Protein AF-A0A1Q3EK20-F1 (afdb_monomer_lite)

Secondary structure (DSSP, 8-state):
-EEE--TT--SEEEEE---TT-----HHHHHHHHHTTEEEEE--TTSSSS-GGGGTT-HHHHHIIIIIHHHHHHHHHHHHHHHHHSS--SEEEEEEETHHHHHHHHHHHH-TTS-SEEEEES---SHHHHHHHHHHHHHHH-STTSTT---HHHIIIIIHHHHHHHHGGGGS--SS--S-TTS----GGGGBPPTT--GGGSB-HHHHHHHHHHTS-EE-TTS-EEEPPPPTT---HHHHHHHHSSS---GGG-PPP-

Organism: Lentinula edodes (NCBI:txid5353)

InterPro domains:
  IPR011118 Tannase/feruloyl esterase [PF07519] (3-244)
  IPR011118 Tannase/feruloyl esterase [PTHR33938] (1-239)
  IPR029058 Alpha/Beta hydrolase fold [SSF53474] (4-136)

pLDDT: mean 94.02, std 11.13, range [27.11, 98.94]

Foldseek 3Di:
DDWQAAPQAPLEAEEEDDAQQWLDWPVVVVVVVVVVRHRYWTTRLQDHAQAPPCVVVPVPSVVSNQAVVRQVRLVVSQVVNCVVVVHGRPFYEYDYEHSSLLRQVSCVPPVVPSGPYYDRHPYCNLVVLVLVLLVVLCVLQAAPPDLQAQALCCLVPPVLVQQLVQAVCVVPDNDSDRPDLVPRPDQLPVQDDDPPGDCSHGGHPSNSVSVVVQQQFDADPVRHTSGGHDRRSPSDNVCCCQRRVNDRRGSSPPDPPD

Sequence (258 aa):
MEAWLPQNWTGRFLSTGNGGLGGCIQYVDLAYTTALGFATVGASNGHNGTSGASFYHNPEVLADFAYRSIHTNAVVGKEITKAFYGAPHNYSYYLGCSTGGRQGYKAMQDFPNDFDGIVAGAPGISWNSLMSWEDYIYSVLGNASSPTFISSEQWLGLVHNDILKQCDTIDGVVDGIIEDPSLCDYKPEGLICSPSGNVSDCLTAEQAQALRLVFSPLYNANGKLMYPRQQPGSENADYVGEMYGGELIQFSAWTPQR

Radius of gyration: 21.94 Å; chains: 1; bounding box: 49×38×65 Å

Structure (mmCIF, N/CA/C/O backbone):
data_AF-A0A1Q3EK20-F1
#
_entry.id   AF-A0A1Q3EK20-F1
#
loop_
_atom_site.group_PDB
_atom_site.id
_atom_site.type_symbol
_atom_site.label_atom_id
_atom_site.label_alt_id
_atom_site.label_comp_id
_atom_site.label_asym_id
_atom_site.label_entity_id
_atom_site.label_seq_id
_atom_site.pdbx_PDB_ins_code
_atom_site.Cartn_x
_atom_site.Cartn_y
_atom_site.Cartn_z
_atom_site.occupancy
_atom_site.B_iso_or_equiv
_atom_site.auth_seq_id
_atom_site.auth_comp_id
_atom_site.auth_asym_id
_atom_site.auth_atom_id
_atom_site.pdbx_PDB_model_num
ATOM 1 N N . MET A 1 1 ? -4.006 8.026 20.206 1.00 96.44 1 MET A N 1
ATOM 2 C CA . MET A 1 1 ? -5.243 7.445 19.648 1.00 96.44 1 MET A CA 1
ATOM 3 C C . MET A 1 1 ? -6.333 8.490 19.705 1.00 96.44 1 MET A C 1
ATOM 5 O O . MET A 1 1 ? -6.278 9.345 20.582 1.00 96.44 1 MET A O 1
ATOM 9 N N . GLU A 1 2 ? -7.308 8.393 18.817 1.00 98.62 2 GLU A N 1
ATOM 10 C CA . GLU A 1 2 ? -8.528 9.191 18.829 1.00 98.62 2 GLU A CA 1
ATOM 11 C C . GLU A 1 2 ? -9.752 8.280 18.760 1.00 98.62 2 GLU A C 1
ATOM 13 O O . GLU A 1 2 ? -9.681 7.183 18.203 1.00 98.62 2 GLU A O 1
ATOM 18 N N . ALA A 1 3 ? -10.862 8.749 19.331 1.00 98.75 3 ALA A N 1
ATOM 19 C CA . ALA A 1 3 ? -12.165 8.102 19.269 1.00 98.75 3 ALA A CA 1
ATOM 20 C C . ALA A 1 3 ? -13.214 9.130 18.840 1.00 98.75 3 ALA A C 1
ATOM 22 O O . ALA A 1 3 ? -13.415 10.139 19.514 1.00 98.75 3 ALA A O 1
ATOM 23 N N . TRP A 1 4 ? -13.856 8.883 17.704 1.00 98.81 4 TRP A N 1
ATOM 24 C CA . TRP A 1 4 ? -14.902 9.720 17.135 1.00 98.81 4 TRP A CA 1
ATOM 25 C C . TRP A 1 4 ? -16.242 9.013 17.346 1.00 98.81 4 TRP A C 1
ATOM 27 O O . TRP A 1 4 ? -16.483 7.917 16.837 1.00 98.81 4 TRP A O 1
ATOM 37 N N . LEU A 1 5 ? -17.091 9.624 18.172 1.00 98.81 5 LEU A N 1
ATOM 38 C CA . LEU A 1 5 ? -18.324 9.028 18.683 1.00 98.81 5 LEU A CA 1
ATOM 39 C C . LEU A 1 5 ? -19.524 9.806 18.121 1.00 98.81 5 LEU A C 1
ATOM 41 O O . LEU A 1 5 ? -19.837 10.890 18.621 1.00 98.81 5 LEU A O 1
ATOM 45 N N . PRO A 1 6 ? -20.185 9.311 17.059 1.00 98.62 6 PRO A N 1
ATOM 46 C CA . PRO A 1 6 ? -21.274 10.037 16.420 1.00 98.62 6 PRO A CA 1
ATOM 47 C C . PRO A 1 6 ? -22.536 10.063 17.291 1.00 98.62 6 PRO A C 1
ATOM 49 O O . PRO A 1 6 ? -22.838 9.111 18.012 1.00 98.62 6 PRO A O 1
ATOM 52 N N . GLN A 1 7 ? -23.334 11.127 17.179 1.00 98.19 7 GLN A N 1
ATOM 53 C CA . GLN A 1 7 ? -24.633 11.199 17.860 1.00 98.19 7 GLN A CA 1
ATOM 54 C C . GLN A 1 7 ? -25.626 10.160 17.305 1.00 98.19 7 GLN A C 1
ATOM 56 O O . GLN A 1 7 ? -26.381 9.557 18.063 1.00 98.19 7 GLN A O 1
ATOM 61 N N . ASN A 1 8 ? -25.606 9.914 15.991 1.00 98.00 8 ASN A N 1
ATOM 62 C CA . ASN A 1 8 ? -26.428 8.916 15.298 1.00 98.00 8 ASN A CA 1
ATOM 63 C C . ASN A 1 8 ? -25.774 7.520 15.308 1.00 98.00 8 ASN A C 1
ATOM 65 O O . ASN A 1 8 ? -25.629 6.873 14.269 1.00 98.00 8 ASN A O 1
ATOM 69 N N . TRP A 1 9 ? -25.346 7.056 16.482 1.00 98.81 9 TRP A N 1
ATOM 70 C CA . TRP A 1 9 ? -24.661 5.774 16.609 1.00 98.81 9 TRP A CA 1
ATOM 71 C C . TRP A 1 9 ? -25.561 4.592 16.247 1.00 98.81 9 TRP A C 1
ATOM 73 O O . TRP A 1 9 ? -26.683 4.454 16.727 1.00 98.81 9 TRP A O 1
ATOM 83 N N . THR A 1 10 ? -25.031 3.699 15.416 1.00 98.75 10 THR A N 1
ATOM 84 C CA . THR A 1 10 ? -25.750 2.525 14.894 1.00 98.75 10 THR A CA 1
ATOM 85 C C . THR A 1 10 ? -25.536 1.259 15.729 1.00 98.75 10 THR A C 1
ATOM 87 O O . THR A 1 10 ? -25.899 0.165 15.303 1.00 98.75 10 THR A O 1
ATOM 90 N N . GLY A 1 11 ? -24.900 1.374 16.899 1.00 98.69 11 GLY A N 1
ATOM 91 C CA . GLY A 1 11 ? -24.510 0.226 17.722 1.00 98.69 11 GLY A CA 1
ATOM 92 C C . GLY A 1 11 ? -23.236 -0.481 17.244 1.00 98.69 11 GLY A C 1
ATOM 93 O O . GLY A 1 11 ? -22.889 -1.530 17.779 1.00 98.69 11 GLY A O 1
ATOM 94 N N . ARG A 1 12 ? -22.539 0.046 16.228 1.00 98.94 12 ARG A N 1
ATOM 95 C CA . ARG A 1 12 ? -21.349 -0.576 15.621 1.00 98.94 12 ARG A CA 1
ATOM 96 C C . ARG A 1 12 ? -20.068 0.141 16.042 1.00 98.94 12 ARG A C 1
ATOM 98 O O . ARG A 1 12 ? -20.036 1.372 16.094 1.00 98.94 12 ARG A O 1
ATOM 105 N N . PHE A 1 13 ? -19.026 -0.630 16.327 1.00 98.94 13 PHE A N 1
ATOM 106 C CA . PHE A 1 13 ? -17.671 -0.147 16.599 1.00 98.94 13 PHE A CA 1
ATOM 107 C C . PHE A 1 13 ? -16.777 -0.370 15.374 1.00 98.94 13 PHE A C 1
ATOM 109 O O . PHE A 1 13 ? -16.963 -1.363 14.673 1.00 98.94 13 PHE A O 1
ATOM 116 N N . LEU A 1 14 ? -15.813 0.517 15.115 1.00 98.94 14 LEU A N 1
ATOM 117 C CA . LEU A 1 14 ? -14.835 0.334 14.042 1.00 98.94 14 LEU A CA 1
ATOM 118 C C . LEU A 1 14 ? -13.434 0.825 14.440 1.00 98.94 14 LEU A C 1
ATOM 120 O O . LEU A 1 14 ? -13.299 1.910 14.998 1.00 98.94 14 LEU A O 1
ATOM 124 N N . SER A 1 15 ? -12.383 0.074 14.096 1.00 98.88 15 SER A N 1
ATOM 125 C CA . SER A 1 15 ? -11.004 0.592 14.076 1.00 98.88 15 SER A CA 1
ATOM 126 C C . SER A 1 15 ? -10.514 0.807 12.649 1.00 98.88 15 SER A C 1
ATOM 128 O O . SER A 1 15 ? -10.703 -0.042 11.779 1.00 98.88 15 SER A O 1
ATOM 130 N N . THR A 1 16 ? -9.840 1.933 12.440 1.00 98.81 16 THR A N 1
ATOM 131 C CA . THR A 1 16 ? -9.071 2.233 11.224 1.00 98.81 16 THR A CA 1
ATOM 132 C C . THR A 1 16 ? -7.635 1.706 11.339 1.00 98.81 16 THR A C 1
ATOM 134 O O . THR A 1 16 ? -7.220 1.239 12.409 1.00 98.81 16 THR A O 1
ATOM 137 N N . GLY A 1 17 ? -6.890 1.752 10.231 1.00 98.06 17 GLY A N 1
ATOM 138 C CA . GLY A 1 17 ? -5.476 1.376 10.144 1.00 98.06 17 GLY A CA 1
ATOM 139 C C . GLY A 1 17 ? -4.529 2.544 9.850 1.00 98.06 17 GLY A C 1
ATOM 140 O O . GLY A 1 17 ? -4.866 3.713 10.028 1.00 98.06 17 GLY A O 1
ATOM 141 N N . ASN A 1 18 ? -3.326 2.210 9.381 1.00 98.12 18 ASN A N 1
ATOM 142 C CA . ASN A 1 18 ? -2.290 3.158 8.949 1.00 98.12 18 ASN A CA 1
ATOM 143 C C . ASN A 1 18 ? -1.808 2.854 7.515 1.00 98.12 18 ASN A C 1
ATOM 145 O O . ASN A 1 18 ? -2.259 1.898 6.892 1.00 98.12 18 ASN A O 1
ATOM 149 N N . GLY A 1 19 ? -0.873 3.652 6.987 1.00 95.00 19 GLY A N 1
ATOM 150 C CA . GLY A 1 19 ? -0.254 3.458 5.666 1.00 95.00 19 GLY A CA 1
ATOM 151 C C . GLY A 1 19 ? 1.275 3.538 5.727 1.00 95.00 19 GLY A C 1
ATOM 152 O O . GLY A 1 19 ? 1.819 4.195 6.618 1.00 95.00 19 GLY A O 1
ATOM 153 N N . GLY A 1 20 ? 1.964 2.859 4.802 1.00 92.12 20 GLY A N 1
ATOM 154 C CA . GLY A 1 20 ? 3.431 2.828 4.728 1.00 92.12 20 GLY A CA 1
ATOM 155 C C . GLY A 1 20 ? 4.093 2.408 6.046 1.00 92.12 20 GLY A C 1
ATOM 156 O O . GLY A 1 20 ? 3.584 1.548 6.770 1.00 92.12 20 GLY A O 1
ATOM 157 N N . LEU A 1 21 ? 5.203 3.058 6.397 1.00 94.38 21 LEU A N 1
ATOM 158 C CA . LEU A 1 21 ? 5.813 2.934 7.727 1.00 94.38 21 LEU A CA 1
ATOM 159 C C . LEU A 1 21 ? 5.195 3.869 8.769 1.00 94.38 21 LEU A C 1
ATOM 161 O O . LEU A 1 21 ? 5.686 3.925 9.888 1.00 94.38 21 LEU A O 1
ATOM 165 N N . GLY A 1 22 ? 4.141 4.603 8.418 1.00 91.25 22 GLY A N 1
ATOM 166 C CA . GLY A 1 22 ? 3.726 5.773 9.167 1.00 91.25 22 GLY A CA 1
ATOM 167 C C . GLY A 1 22 ? 3.016 5.501 10.488 1.00 91.25 22 GLY A C 1
ATOM 168 O O . GLY A 1 22 ? 2.326 4.496 10.695 1.00 91.25 22 GLY A O 1
ATOM 169 N N . GLY A 1 23 ? 3.132 6.506 11.348 1.00 94.44 23 GLY A N 1
ATOM 170 C CA . GLY A 1 23 ? 2.346 6.720 12.552 1.00 94.44 23 GLY A CA 1
ATOM 171 C C . GLY A 1 23 ? 1.240 7.761 12.371 1.00 94.44 23 GLY A C 1
ATOM 172 O O . GLY A 1 23 ? 0.891 8.496 13.289 1.00 94.44 23 GLY A O 1
ATOM 173 N N . CYS A 1 24 ? 0.695 7.881 11.163 1.00 95.38 24 CYS A N 1
ATOM 174 C CA . CYS A 1 24 ? -0.365 8.838 10.859 1.00 95.38 24 CYS A CA 1
ATOM 175 C C . CYS A 1 24 ? -1.742 8.220 11.111 1.00 95.38 24 CYS A C 1
ATOM 177 O O . CYS A 1 24 ? -2.053 7.156 10.572 1.00 95.38 24 CY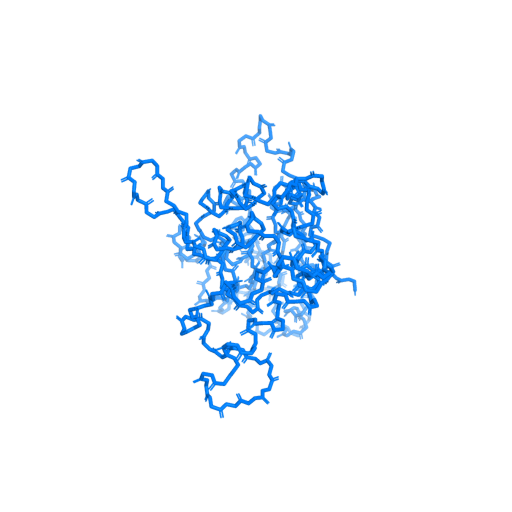S A O 1
ATOM 179 N N . ILE A 1 25 ? -2.579 8.903 11.894 1.00 97.81 25 ILE A N 1
ATOM 180 C CA . ILE A 1 25 ? -4.005 8.576 11.994 1.00 97.81 25 ILE A CA 1
ATOM 181 C C . ILE A 1 25 ? -4.662 8.892 10.644 1.00 97.81 25 ILE A C 1
ATOM 183 O O . ILE A 1 25 ? -4.519 10.001 10.129 1.00 97.81 25 ILE A O 1
ATOM 187 N N . GLN A 1 26 ? -5.388 7.925 10.079 1.00 97.56 26 GLN A N 1
ATOM 188 C CA . GLN A 1 26 ? -6.121 8.095 8.822 1.00 97.56 26 GLN A CA 1
ATOM 189 C C . GLN A 1 26 ? -7.432 8.852 9.069 1.00 97.56 26 GLN A C 1
ATOM 191 O O . GLN A 1 26 ? -8.507 8.268 9.193 1.00 97.56 26 GLN A O 1
ATOM 196 N N . TYR A 1 27 ? -7.345 10.179 9.180 1.00 98.44 27 TYR A N 1
ATOM 197 C CA . TYR A 1 27 ? -8.502 11.028 9.491 1.00 98.44 27 TYR A CA 1
ATOM 198 C C . TYR A 1 27 ? -9.623 10.956 8.448 1.00 98.44 27 TYR A C 1
ATOM 200 O O . TYR A 1 27 ? -10.790 11.101 8.807 1.00 98.44 27 TYR A O 1
ATOM 208 N N . VAL A 1 28 ? -9.292 10.705 7.177 1.00 98.00 28 VAL A N 1
ATOM 209 C CA . VAL A 1 28 ? -10.293 10.516 6.114 1.00 98.00 28 VAL A CA 1
ATOM 210 C C . VAL A 1 28 ? -11.136 9.268 6.389 1.00 98.00 28 VAL A C 1
ATOM 212 O O . VAL A 1 28 ? -12.363 9.344 6.332 1.00 98.00 28 VAL A O 1
ATOM 215 N N . ASP A 1 29 ? -10.506 8.162 6.793 1.00 98.44 29 ASP A N 1
ATOM 216 C CA . ASP A 1 29 ? -11.213 6.934 7.166 1.00 98.44 29 ASP A CA 1
ATOM 217 C C . ASP A 1 29 ? -12.037 7.131 8.444 1.00 98.44 29 ASP A C 1
ATOM 219 O O . ASP A 1 29 ? -13.192 6.708 8.495 1.00 98.44 29 ASP A O 1
ATOM 223 N N . LEU A 1 30 ? -11.492 7.838 9.448 1.00 98.69 30 LEU A N 1
ATOM 224 C CA . LEU A 1 30 ? -12.241 8.203 10.658 1.00 98.69 30 LEU A CA 1
ATOM 225 C C . LEU A 1 30 ? -13.518 8.972 10.316 1.00 98.69 30 LEU A C 1
ATOM 227 O O . LEU A 1 30 ? -14.595 8.642 10.819 1.00 98.69 30 LEU A O 1
ATOM 231 N N . ALA A 1 31 ? -13.404 9.993 9.465 1.00 98.75 31 ALA A N 1
ATOM 232 C CA . ALA A 1 31 ? -14.531 10.808 9.039 1.00 98.75 31 ALA A CA 1
ATOM 233 C C . ALA A 1 31 ? -15.554 9.979 8.251 1.00 98.75 31 ALA A C 1
ATOM 235 O O . ALA A 1 31 ? -16.749 10.043 8.551 1.00 98.75 31 ALA A O 1
ATOM 236 N N . TYR A 1 32 ? -15.090 9.163 7.299 1.00 98.75 32 TYR A N 1
ATOM 237 C CA . TYR A 1 32 ? -15.930 8.288 6.485 1.00 98.75 32 TYR A CA 1
ATOM 238 C C . TYR A 1 32 ? -16.776 7.343 7.346 1.00 98.75 32 TYR A C 1
ATOM 240 O O . TYR A 1 32 ? -18.004 7.320 7.232 1.00 98.75 32 TYR A O 1
ATOM 248 N N . THR A 1 33 ? -16.157 6.593 8.258 1.00 98.81 33 THR A N 1
ATOM 249 C CA . THR A 1 33 ? -16.885 5.586 9.042 1.00 98.81 33 THR A CA 1
ATOM 250 C C . THR A 1 33 ? -17.710 6.210 10.162 1.00 98.81 33 THR A C 1
ATOM 252 O O . THR A 1 33 ? -18.805 5.731 10.458 1.00 98.81 33 THR A O 1
ATOM 255 N N . THR A 1 34 ? -17.263 7.326 10.741 1.00 98.75 34 THR A N 1
ATOM 256 C CA . THR A 1 34 ? -18.068 8.074 11.719 1.00 98.75 34 THR A CA 1
ATOM 257 C C . THR A 1 34 ? -19.345 8.618 11.079 1.00 98.75 34 THR A C 1
ATOM 259 O O . THR A 1 34 ? -20.418 8.497 11.670 1.00 98.75 34 THR A O 1
ATOM 262 N N . ALA A 1 35 ? -19.273 9.140 9.847 1.00 98.62 35 ALA A N 1
ATOM 263 C CA . ALA A 1 35 ? -20.447 9.608 9.104 1.00 98.62 35 ALA A CA 1
ATOM 264 C C . ALA A 1 35 ? -21.465 8.483 8.824 1.00 98.62 35 ALA A C 1
ATOM 266 O O . ALA A 1 35 ? -22.669 8.734 8.772 1.00 98.62 35 ALA A O 1
ATOM 267 N N . LEU A 1 36 ? -21.000 7.233 8.721 1.00 98.75 36 LEU A N 1
ATOM 268 C CA . LEU A 1 36 ? -21.836 6.031 8.602 1.00 98.75 36 LEU A CA 1
ATOM 269 C C . LEU A 1 36 ? -22.376 5.512 9.953 1.00 98.75 36 LEU A C 1
ATOM 271 O O . LEU A 1 36 ? -23.006 4.449 10.011 1.00 98.75 36 LEU A O 1
ATOM 275 N N . GLY A 1 37 ? -22.146 6.249 11.043 1.00 98.75 37 GLY A N 1
ATOM 276 C CA . GLY A 1 37 ? -22.685 5.971 12.372 1.00 98.75 37 GLY A CA 1
ATOM 277 C C . GLY A 1 37 ? -21.911 4.915 13.166 1.00 98.75 37 GLY A C 1
ATOM 278 O O . GLY A 1 37 ? -22.492 4.289 14.061 1.00 98.75 37 GLY A O 1
ATOM 279 N N . PHE A 1 38 ? -20.636 4.676 12.844 1.00 98.94 38 PHE A N 1
ATOM 280 C CA . PHE A 1 38 ? -19.740 3.839 13.647 1.00 98.94 38 PHE A CA 1
ATOM 281 C C . PHE A 1 38 ? -19.072 4.663 14.750 1.00 98.94 38 PHE A C 1
ATOM 283 O O . PHE A 1 38 ? -18.590 5.767 14.501 1.00 98.94 38 PHE A O 1
ATOM 290 N N . ALA A 1 39 ? -18.976 4.097 15.953 1.00 98.94 39 ALA A N 1
ATOM 291 C CA . ALA A 1 39 ? -18.032 4.581 16.955 1.00 98.94 39 ALA A CA 1
ATOM 292 C C . ALA A 1 39 ? -16.625 4.195 16.489 1.00 98.94 39 ALA A C 1
ATOM 294 O O . ALA A 1 39 ? -16.272 3.013 16.520 1.00 98.94 39 ALA A O 1
ATOM 295 N N . THR A 1 40 ? -15.871 5.168 15.978 1.00 98.94 40 THR A N 1
ATOM 296 C CA . THR A 1 40 ? -14.646 4.895 15.221 1.00 98.94 40 THR A CA 1
ATOM 297 C C . THR A 1 40 ? -13.407 5.292 16.006 1.00 98.94 40 THR A C 1
ATOM 299 O O . THR A 1 40 ? -13.353 6.383 16.569 1.00 98.94 40 THR A O 1
ATOM 302 N N . VAL A 1 41 ? -12.383 4.440 16.003 1.00 98.88 41 VAL A N 1
ATOM 303 C CA . VAL A 1 41 ? -11.072 4.743 16.581 1.00 98.88 41 VAL A CA 1
ATOM 304 C C . VAL A 1 41 ? -9.932 4.675 15.570 1.00 98.88 41 VAL A C 1
ATOM 306 O O . VAL A 1 41 ? -9.981 3.945 14.578 1.00 98.88 41 VAL A O 1
ATOM 309 N N . GLY A 1 42 ? -8.862 5.414 15.858 1.00 98.62 42 GLY A N 1
ATOM 310 C CA . GLY A 1 42 ? -7.630 5.445 15.069 1.00 98.62 42 GLY A CA 1
ATOM 311 C C . GLY A 1 42 ? -6.415 5.734 15.946 1.00 98.62 42 GLY A C 1
ATOM 312 O O . GLY A 1 42 ? -6.497 6.473 16.930 1.00 98.62 42 GLY A O 1
ATOM 313 N N . ALA A 1 43 ? -5.269 5.145 15.614 1.00 98.25 43 ALA A N 1
ATOM 314 C CA . ALA A 1 43 ? -4.039 5.287 16.387 1.00 98.25 43 ALA A CA 1
ATOM 315 C C . ALA A 1 43 ? -2.837 5.599 15.495 1.00 98.25 43 ALA A C 1
ATOM 317 O O . ALA A 1 43 ? -2.829 5.298 14.307 1.00 98.25 43 ALA A O 1
ATOM 318 N N . SER A 1 44 ? -1.809 6.199 16.091 1.00 97.19 44 SER A N 1
ATOM 319 C CA . SER A 1 44 ? -0.579 6.621 15.418 1.00 97.19 44 SER A CA 1
ATOM 320 C C . SER A 1 44 ? 0.468 5.503 15.328 1.00 97.19 44 SER A C 1
ATOM 322 O O . SER A 1 44 ? 1.654 5.767 15.213 1.00 97.19 44 SER A O 1
ATOM 324 N N . ASN A 1 45 ? 0.078 4.229 15.434 1.00 97.25 45 ASN A N 1
ATOM 325 C CA . ASN A 1 45 ? 0.991 3.100 15.210 1.00 97.25 45 ASN A CA 1
ATOM 326 C C . ASN A 1 45 ? 2.277 3.099 16.082 1.00 97.25 45 ASN A C 1
ATOM 328 O O . ASN A 1 45 ? 3.314 2.572 15.680 1.00 97.25 45 ASN A O 1
ATOM 332 N N . GLY A 1 46 ? 2.232 3.742 17.255 1.00 97.25 46 GLY A N 1
ATOM 333 C CA . GLY A 1 46 ? 3.354 3.838 18.201 1.00 97.25 46 GLY A CA 1
ATOM 334 C C . GLY A 1 46 ? 4.355 4.976 17.965 1.00 97.25 46 GLY A C 1
ATOM 335 O O . GLY A 1 46 ? 5.265 5.142 18.771 1.00 97.25 46 GLY A O 1
ATOM 336 N N . HIS A 1 47 ? 4.217 5.779 16.906 1.00 97.31 47 HIS A N 1
ATOM 337 C CA . HIS A 1 47 ? 5.136 6.891 16.620 1.00 97.31 47 HIS A CA 1
ATOM 338 C C . HIS A 1 47 ? 4.457 8.006 15.810 1.00 97.31 47 HIS A C 1
ATOM 340 O O . HIS A 1 47 ? 3.258 7.956 15.582 1.00 97.31 47 HIS A O 1
ATOM 346 N N . ASN A 1 48 ? 5.196 9.045 15.413 1.00 95.94 48 ASN A N 1
ATOM 347 C CA . ASN A 1 48 ? 4.667 10.153 14.613 1.00 95.94 48 ASN A CA 1
ATOM 348 C C . ASN A 1 48 ? 5.463 10.315 13.317 1.00 95.94 48 ASN A C 1
ATOM 350 O O . ASN A 1 48 ? 6.681 10.147 13.303 1.00 95.94 48 ASN A O 1
ATOM 354 N N . GLY A 1 49 ? 4.772 10.741 12.260 1.00 91.88 49 GLY A N 1
ATOM 355 C CA . GLY A 1 49 ? 5.359 10.927 10.936 1.00 91.88 49 GLY A CA 1
ATOM 356 C C . GLY A 1 49 ? 5.372 9.638 10.120 1.00 91.88 49 GLY A C 1
ATOM 357 O O . GLY A 1 49 ? 4.771 8.637 10.496 1.00 91.88 49 GLY A O 1
ATOM 358 N N . THR A 1 50 ? 6.028 9.690 8.969 1.00 89.69 50 THR A N 1
ATOM 359 C CA . THR A 1 50 ? 6.004 8.627 7.954 1.00 89.69 50 THR A CA 1
ATOM 360 C C . THR A 1 50 ? 7.313 7.826 7.898 1.00 89.69 50 THR A C 1
ATOM 362 O O . THR A 1 50 ? 7.408 6.833 7.185 1.00 89.69 50 THR A O 1
ATOM 365 N N . SER A 1 51 ? 8.338 8.242 8.649 1.00 90.12 51 SER A N 1
ATOM 366 C CA . SER A 1 51 ? 9.655 7.599 8.675 1.00 90.12 51 SER A CA 1
ATOM 367 C C . SER A 1 51 ? 9.736 6.483 9.718 1.00 90.12 51 SER A C 1
ATOM 369 O O . SER A 1 51 ? 9.334 6.667 10.864 1.00 90.12 51 SER A O 1
ATOM 371 N N . GLY A 1 52 ? 10.399 5.380 9.360 1.00 90.19 52 GLY A N 1
ATOM 372 C CA . GLY A 1 52 ? 10.748 4.303 10.290 1.00 90.19 52 GLY A CA 1
ATOM 373 C C . GLY A 1 52 ? 11.889 4.626 11.264 1.00 90.19 52 GLY A C 1
ATOM 374 O O . GLY A 1 52 ? 12.310 3.749 12.016 1.00 90.19 52 GLY A O 1
ATOM 375 N N . ALA A 1 53 ? 12.412 5.859 11.286 1.00 93.00 53 ALA A N 1
ATOM 376 C CA . ALA A 1 53 ? 13.504 6.251 12.184 1.00 93.00 53 ALA A CA 1
ATOM 377 C C . ALA A 1 53 ? 13.188 5.976 13.667 1.00 93.00 53 ALA A C 1
ATOM 379 O O . ALA A 1 53 ? 14.081 5.618 14.434 1.00 93.00 53 ALA A O 1
ATOM 380 N N . SER A 1 54 ? 11.916 6.076 14.067 1.00 94.44 54 SER A N 1
ATOM 381 C CA . SER A 1 54 ? 11.472 5.792 15.437 1.00 94.44 54 SER A CA 1
ATOM 382 C C . SER A 1 54 ? 11.626 4.327 15.863 1.00 94.44 54 SER A C 1
ATOM 384 O O . SER A 1 54 ? 11.557 4.056 17.058 1.00 94.44 54 SER A O 1
ATOM 386 N N . PHE A 1 55 ? 11.858 3.390 14.936 1.00 95.56 55 PHE A N 1
ATOM 387 C CA . PHE A 1 55 ? 12.112 1.980 15.262 1.00 95.56 55 PHE A CA 1
ATOM 388 C C . PHE A 1 55 ? 13.542 1.732 15.762 1.00 95.56 55 PHE A C 1
ATOM 390 O O . PHE A 1 55 ? 13.808 0.725 16.421 1.00 95.56 55 PHE A O 1
ATOM 397 N N . TYR A 1 56 ? 14.482 2.629 15.448 1.00 95.81 56 TYR A N 1
ATOM 398 C CA . TYR A 1 56 ? 15.896 2.444 15.756 1.00 95.81 56 TYR A CA 1
ATOM 399 C C . TYR A 1 56 ? 16.143 2.409 17.270 1.00 95.81 56 TYR A C 1
ATOM 401 O O . TYR A 1 56 ? 15.796 3.345 17.987 1.00 95.81 56 TYR A O 1
ATOM 409 N N . HIS A 1 57 ? 16.738 1.310 17.753 1.00 97.00 57 HIS A N 1
ATOM 410 C CA . HIS A 1 57 ? 16.943 1.019 19.184 1.00 97.00 57 HIS A CA 1
ATOM 411 C C . HIS A 1 57 ? 15.678 1.129 20.044 1.00 97.00 57 HIS A C 1
ATOM 413 O O . HIS A 1 57 ? 15.761 1.378 21.246 1.00 97.00 57 HIS A O 1
ATOM 419 N N . ASN A 1 58 ? 14.504 0.923 19.442 1.00 97.94 58 ASN A N 1
ATOM 420 C CA . ASN A 1 58 ? 13.228 1.044 20.131 1.00 97.94 58 ASN A CA 1
ATOM 421 C C . ASN A 1 58 ? 12.290 -0.127 19.786 1.00 97.94 58 ASN A C 1
ATOM 423 O O . ASN A 1 58 ? 11.366 0.016 18.978 1.00 97.94 58 ASN A O 1
ATOM 427 N N . PRO A 1 59 ? 12.523 -1.313 20.383 1.00 97.94 59 PRO A N 1
ATOM 428 C CA . PRO A 1 59 ? 11.735 -2.508 20.084 1.00 97.94 59 PRO A CA 1
ATOM 429 C C . PRO A 1 59 ? 10.257 -2.362 20.470 1.00 97.94 59 PRO A C 1
ATOM 431 O O . PRO A 1 59 ? 9.408 -3.009 19.866 1.00 97.94 59 PRO A O 1
ATOM 434 N N . GLU A 1 60 ? 9.931 -1.492 21.428 1.00 98.56 60 GLU A N 1
ATOM 435 C CA . GLU A 1 60 ? 8.550 -1.257 21.857 1.00 98.56 60 GLU A CA 1
ATOM 436 C C . GLU A 1 60 ? 7.742 -0.483 20.810 1.00 98.56 60 GLU A C 1
ATOM 438 O O . GLU A 1 60 ? 6.603 -0.851 20.526 1.00 98.56 60 GLU A O 1
ATOM 443 N N . VAL A 1 61 ? 8.342 0.523 20.166 1.00 98.44 61 VAL A N 1
ATOM 444 C CA . VAL A 1 61 ? 7.700 1.225 19.040 1.00 98.44 61 VAL A CA 1
ATOM 445 C C . VAL A 1 61 ? 7.536 0.289 17.843 1.00 98.44 61 VAL A C 1
ATOM 447 O O . VAL A 1 61 ? 6.508 0.318 17.165 1.00 98.44 61 VAL A O 1
ATOM 450 N N . LEU A 1 62 ? 8.509 -0.594 17.600 1.00 97.56 62 LEU A N 1
ATOM 451 C CA . LEU A 1 62 ? 8.372 -1.615 16.563 1.00 97.56 62 LEU A CA 1
ATOM 452 C C . LEU A 1 62 ? 7.254 -2.621 16.894 1.00 97.56 62 LEU A C 1
ATOM 454 O O . LEU A 1 62 ? 6.522 -3.025 15.994 1.00 97.56 62 LEU A O 1
ATOM 458 N N . ALA A 1 63 ? 7.081 -3.005 18.162 1.00 98.62 63 ALA A N 1
ATOM 459 C CA . ALA A 1 63 ? 5.978 -3.867 18.593 1.00 98.62 63 ALA A CA 1
ATOM 460 C C . ALA A 1 63 ? 4.608 -3.188 18.415 1.00 98.62 63 ALA A C 1
ATOM 462 O O . ALA A 1 63 ? 3.650 -3.835 17.974 1.00 98.62 63 ALA A O 1
ATOM 463 N N . ASP A 1 64 ? 4.524 -1.884 18.691 1.00 98.75 64 ASP A N 1
ATOM 464 C CA . ASP A 1 64 ? 3.332 -1.076 18.423 1.00 98.75 64 ASP A CA 1
ATOM 465 C C . ASP A 1 64 ? 2.978 -1.076 16.936 1.00 98.75 64 ASP A C 1
ATOM 467 O O . ASP A 1 64 ? 1.834 -1.394 16.600 1.00 98.75 64 ASP A O 1
ATOM 471 N N . PHE A 1 65 ? 3.962 -0.822 16.065 1.00 98.38 65 PHE A N 1
ATOM 472 C CA . PHE A 1 65 ? 3.800 -0.895 14.612 1.00 98.38 65 PHE A CA 1
ATOM 473 C C . PHE A 1 65 ? 3.378 -2.295 14.150 1.00 98.38 65 PHE A C 1
ATOM 475 O O . PHE A 1 65 ? 2.476 -2.463 13.322 1.00 98.38 65 PHE A O 1
ATOM 482 N N . ALA A 1 66 ? 4.038 -3.328 14.673 1.00 97.88 66 ALA A N 1
ATOM 483 C CA . ALA A 1 66 ? 3.855 -4.698 14.223 1.00 97.88 66 ALA A CA 1
ATOM 484 C C . ALA A 1 66 ? 2.449 -5.221 14.530 1.00 97.88 66 ALA A C 1
ATOM 486 O O . ALA A 1 66 ? 1.846 -5.857 13.661 1.00 97.88 66 ALA A O 1
ATOM 487 N N . TYR A 1 67 ? 1.917 -4.952 15.725 1.00 98.38 67 TYR A N 1
ATOM 488 C CA . TYR A 1 67 ? 0.606 -5.473 16.123 1.00 98.38 67 TYR A CA 1
ATOM 489 C C . TYR A 1 67 ? -0.072 -4.707 17.267 1.00 98.38 67 TYR A C 1
ATOM 491 O O . TYR A 1 67 ? -1.299 -4.587 17.284 1.00 98.38 67 TYR A O 1
ATOM 499 N N . ARG A 1 68 ? 0.697 -4.210 18.245 1.00 98.75 68 ARG A N 1
ATOM 500 C CA . ARG A 1 68 ? 0.136 -3.829 19.548 1.00 98.75 68 ARG A CA 1
ATOM 501 C C . ARG A 1 68 ? -0.710 -2.565 19.482 1.00 98.75 68 ARG A C 1
ATOM 503 O O . ARG A 1 68 ? -1.683 -2.468 20.229 1.00 98.75 68 ARG A O 1
ATOM 510 N N . SER A 1 69 ? -0.399 -1.632 18.579 1.00 98.56 69 SER A N 1
ATOM 511 C CA . SER A 1 69 ? -1.144 -0.375 18.472 1.00 98.56 69 SER A CA 1
ATOM 512 C C . SER A 1 69 ? -2.603 -0.614 18.085 1.00 98.56 69 SER A C 1
ATOM 514 O O . SER A 1 69 ? -3.496 -0.103 18.756 1.00 98.56 69 SER A O 1
ATOM 516 N N . ILE A 1 70 ? -2.855 -1.448 17.071 1.00 98.31 70 ILE A N 1
ATOM 517 C CA . ILE A 1 70 ? -4.212 -1.730 16.578 1.00 98.31 70 ILE A CA 1
ATOM 518 C C . ILE A 1 70 ? -5.022 -2.534 17.596 1.00 98.31 70 ILE A C 1
ATOM 520 O O . ILE A 1 70 ? -6.158 -2.164 17.882 1.00 98.31 70 ILE A O 1
ATOM 524 N N . HIS A 1 71 ? -4.425 -3.562 18.205 1.00 98.81 71 HIS A N 1
ATOM 525 C CA . HIS A 1 71 ? -5.083 -4.325 19.268 1.00 98.81 71 HIS A CA 1
ATOM 526 C C . HIS A 1 71 ? -5.466 -3.428 20.458 1.00 98.81 71 H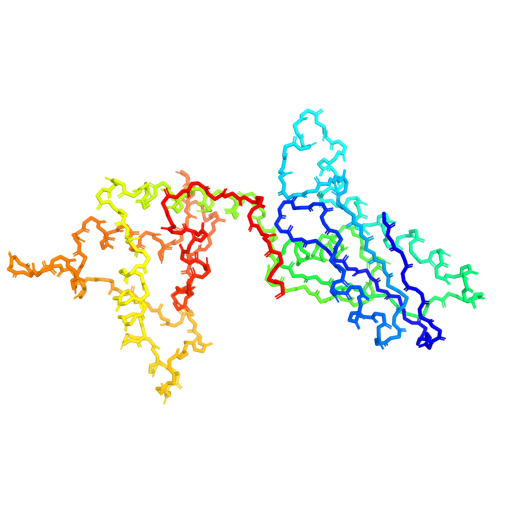IS A C 1
ATOM 528 O O . HIS A 1 71 ? -6.616 -3.396 20.894 1.00 98.81 71 HIS A O 1
ATOM 534 N N . THR A 1 72 ? -4.519 -2.617 20.942 1.00 98.75 72 THR A N 1
ATOM 535 C CA . THR A 1 72 ? -4.767 -1.682 22.051 1.00 98.75 72 THR A CA 1
ATOM 536 C C . THR A 1 72 ? -5.858 -0.673 21.689 1.00 98.75 72 THR A C 1
ATOM 538 O O . THR A 1 72 ? -6.739 -0.398 22.503 1.00 98.75 72 THR A O 1
ATOM 541 N N . ASN A 1 73 ? -5.839 -0.157 20.456 1.00 96.62 73 ASN A N 1
ATOM 542 C CA . ASN A 1 73 ? -6.852 0.761 19.941 1.00 96.62 73 ASN A CA 1
ATOM 543 C C . ASN A 1 73 ? -8.251 0.124 19.952 1.00 96.62 73 ASN A C 1
ATOM 545 O O . ASN A 1 73 ? -9.209 0.762 20.386 1.00 96.62 73 ASN A O 1
ATOM 549 N N . ALA A 1 74 ? -8.363 -1.145 19.548 1.00 98.62 74 ALA A N 1
ATOM 550 C CA . ALA A 1 74 ? -9.612 -1.897 19.582 1.00 98.62 74 ALA A CA 1
ATOM 551 C C . ALA A 1 74 ? -10.126 -2.092 21.017 1.00 98.62 74 ALA A C 1
ATOM 553 O O . ALA A 1 74 ? -11.271 -1.751 21.313 1.00 98.62 74 ALA A O 1
ATOM 554 N N . VAL A 1 75 ? -9.278 -2.584 21.925 1.00 98.81 75 VAL A N 1
ATOM 555 C CA . VAL A 1 75 ? -9.648 -2.840 23.328 1.00 98.81 75 VAL A CA 1
ATOM 556 C C . VAL A 1 75 ? -10.098 -1.555 24.025 1.00 98.81 75 VAL A C 1
ATOM 558 O O . VAL A 1 75 ? -11.197 -1.495 24.573 1.00 98.81 75 VAL A O 1
ATOM 561 N N . VAL A 1 76 ? -9.282 -0.500 23.964 1.00 98.81 76 VAL A N 1
ATOM 562 C CA . VAL A 1 76 ? -9.587 0.774 24.633 1.00 98.81 76 VAL A CA 1
ATOM 563 C C . VAL A 1 76 ? -10.784 1.464 23.975 1.00 98.81 76 VAL A C 1
ATOM 565 O O . VAL A 1 76 ? -11.655 1.992 24.666 1.00 98.81 76 VAL A O 1
ATOM 568 N N . GLY A 1 77 ? -10.875 1.426 22.645 1.00 98.81 77 GLY A N 1
ATOM 569 C CA . GLY A 1 77 ? -11.977 2.017 21.892 1.00 98.81 77 GLY A CA 1
ATOM 570 C C . GLY A 1 77 ? -13.341 1.417 22.226 1.00 98.81 77 GLY A C 1
ATOM 571 O O . GLY A 1 77 ? -14.327 2.149 22.354 1.00 98.81 77 GLY A O 1
ATOM 572 N N . LYS A 1 78 ? -13.403 0.095 22.415 1.00 98.88 78 LYS A N 1
ATOM 573 C CA . LYS A 1 78 ? -14.626 -0.605 22.828 1.00 98.88 78 LYS A CA 1
ATOM 574 C C . LYS A 1 78 ? -15.087 -0.175 24.221 1.00 98.88 78 LYS A C 1
ATOM 576 O O . LYS A 1 78 ? -16.284 0.050 24.411 1.00 98.88 78 LYS A O 1
ATOM 581 N N . GLU A 1 79 ? -14.162 0.006 25.163 1.00 98.88 79 GLU A N 1
ATOM 582 C CA . GLU A 1 79 ? -14.482 0.499 26.508 1.00 98.88 79 GLU A CA 1
ATOM 583 C C . GLU A 1 79 ? -14.951 1.960 26.491 1.00 98.88 79 GLU A C 1
ATOM 585 O O . GLU A 1 79 ? -15.965 2.283 27.110 1.00 98.88 79 GLU A O 1
ATOM 590 N N . ILE A 1 80 ? -14.292 2.832 25.716 1.00 98.81 80 ILE A N 1
ATOM 591 C CA . ILE A 1 80 ? -14.732 4.225 25.516 1.00 98.81 80 ILE A CA 1
ATOM 592 C C . ILE A 1 80 ? -16.149 4.263 24.930 1.00 98.81 80 ILE A C 1
ATOM 594 O O . ILE A 1 80 ? -17.011 4.980 25.438 1.00 98.81 80 ILE A O 1
ATOM 598 N N . THR A 1 81 ? -16.406 3.461 23.894 1.00 98.88 81 THR A N 1
ATOM 599 C CA . THR A 1 81 ? -17.721 3.359 23.244 1.00 98.88 81 THR A CA 1
ATOM 600 C C . THR A 1 81 ? -18.791 2.947 24.253 1.00 98.88 81 THR A C 1
ATOM 602 O O . THR A 1 81 ? -19.825 3.604 24.373 1.00 98.88 81 THR A O 1
ATOM 605 N N . LYS A 1 82 ? -18.520 1.897 25.036 1.00 98.81 82 LYS A N 1
ATOM 606 C CA . LYS A 1 82 ? -19.439 1.400 26.062 1.00 98.81 82 LYS A CA 1
ATOM 607 C C . LYS A 1 82 ? -19.727 2.444 27.139 1.00 98.81 82 LYS A C 1
ATOM 609 O O . LYS A 1 82 ? -20.881 2.610 27.529 1.00 98.81 82 LYS A O 1
ATOM 614 N N . ALA A 1 83 ? -18.697 3.141 27.614 1.00 98.75 83 ALA A N 1
ATOM 615 C CA . ALA A 1 83 ? -18.839 4.173 28.635 1.00 98.75 83 ALA A CA 1
ATOM 616 C C . ALA A 1 83 ? -19.653 5.375 28.133 1.00 98.75 83 ALA A C 1
ATOM 618 O O . ALA A 1 83 ? -20.484 5.897 28.871 1.00 98.75 83 ALA A O 1
ATOM 619 N N . PHE A 1 84 ? -19.444 5.793 26.883 1.00 98.81 84 PHE A N 1
ATOM 620 C CA . PHE A 1 84 ? -20.105 6.966 26.314 1.00 98.81 84 PHE A CA 1
ATOM 621 C C . PHE A 1 84 ? -21.586 6.729 25.995 1.00 98.81 84 PHE A C 1
ATOM 623 O O . PHE A 1 84 ? -22.427 7.550 26.352 1.00 98.81 84 PHE A O 1
ATOM 630 N N . TYR A 1 85 ? -21.925 5.603 25.357 1.00 98.75 85 TYR A N 1
ATOM 631 C CA . TYR A 1 85 ? -23.314 5.300 24.979 1.00 98.75 85 TYR A CA 1
ATOM 632 C C . TYR A 1 85 ? -24.111 4.583 26.076 1.00 98.75 85 TYR A C 1
ATOM 634 O O . TYR A 1 85 ? -25.314 4.378 25.926 1.00 98.75 85 TYR A O 1
ATOM 642 N N . GLY A 1 86 ? -23.457 4.167 27.165 1.00 98.62 86 GLY A N 1
ATOM 643 C CA . GLY A 1 86 ? -24.085 3.403 28.246 1.00 98.62 86 GLY A CA 1
ATOM 644 C C . GLY A 1 86 ? -24.478 1.971 27.858 1.00 98.62 86 GLY A C 1
ATOM 645 O O . GLY A 1 86 ? -25.176 1.303 28.619 1.00 98.62 86 GLY A O 1
ATOM 646 N N . ALA A 1 87 ? -24.039 1.489 26.693 1.00 98.12 87 ALA A N 1
ATOM 647 C CA . ALA A 1 87 ? -24.324 0.158 26.166 1.00 98.12 87 ALA A CA 1
ATOM 648 C C . ALA A 1 87 ? -23.124 -0.371 25.360 1.00 98.12 87 ALA A C 1
ATOM 650 O O . ALA A 1 87 ? -22.429 0.420 24.718 1.00 98.12 87 ALA A O 1
ATOM 651 N N . PRO A 1 88 ? -22.851 -1.691 25.375 1.00 98.12 88 PRO A N 1
ATOM 652 C CA . PRO A 1 88 ? -21.817 -2.267 24.522 1.00 98.12 88 PRO A CA 1
ATOM 653 C C . PRO A 1 88 ? -22.186 -2.128 23.037 1.00 98.12 88 PRO A C 1
ATOM 655 O O . PRO A 1 88 ? -23.357 -2.017 22.679 1.00 98.12 88 PRO A O 1
ATOM 658 N N . HIS A 1 89 ? -21.175 -2.165 22.170 1.00 98.62 89 HIS A N 1
ATOM 659 C CA . HIS A 1 89 ? -21.387 -2.327 20.733 1.00 98.62 89 HIS A CA 1
ATOM 660 C C . HIS A 1 89 ? -21.981 -3.714 20.436 1.00 98.62 89 HIS A C 1
ATOM 662 O O . HIS A 1 89 ? -21.699 -4.678 21.144 1.00 98.62 89 HIS A O 1
ATOM 668 N N . ASN A 1 90 ? -22.778 -3.809 19.371 1.00 98.62 90 ASN A N 1
ATOM 669 C CA . ASN A 1 90 ? -23.360 -5.062 18.886 1.00 98.62 90 ASN A CA 1
ATOM 670 C C . ASN A 1 90 ? -22.365 -5.860 18.036 1.00 98.62 90 ASN A C 1
ATOM 672 O O . ASN A 1 90 ? -22.347 -7.081 18.111 1.00 98.62 90 ASN A O 1
ATOM 676 N N . TYR A 1 91 ? -21.573 -5.154 17.220 1.00 98.81 91 TYR A N 1
ATOM 677 C CA . TYR A 1 91 ? -20.564 -5.721 16.323 1.00 98.81 91 TYR A CA 1
ATOM 678 C C . TYR A 1 91 ? -19.365 -4.774 16.196 1.00 98.81 91 TYR A C 1
ATOM 680 O O . TYR A 1 91 ? -19.517 -3.546 16.262 1.00 98.81 91 TYR A O 1
ATOM 688 N N . SER A 1 92 ? -18.187 -5.353 16.005 1.00 98.88 92 SER A N 1
ATOM 689 C CA . SER A 1 92 ? -16.882 -4.707 15.900 1.00 98.88 92 SER A CA 1
ATOM 690 C C . SER A 1 92 ? -16.298 -4.909 14.504 1.00 98.88 92 SER A C 1
ATOM 692 O O . SER A 1 92 ? -16.245 -6.032 14.010 1.00 98.88 92 SER A O 1
ATOM 694 N N . TYR A 1 93 ? -15.832 -3.837 13.869 1.00 98.94 93 TYR A N 1
ATOM 695 C CA . TYR A 1 93 ? -15.326 -3.866 12.498 1.00 98.94 93 TYR A CA 1
ATOM 696 C C . TYR A 1 93 ? -13.909 -3.302 12.387 1.00 98.94 93 TYR A C 1
ATOM 698 O O . TYR A 1 93 ? -13.484 -2.472 13.190 1.00 98.94 93 TYR A O 1
ATOM 706 N N . TYR A 1 94 ? -13.195 -3.716 11.348 1.00 98.94 94 TYR A N 1
ATOM 707 C CA . TYR A 1 94 ? -11.922 -3.132 10.944 1.00 98.94 94 TYR A CA 1
ATOM 708 C C . TYR A 1 94 ? -11.970 -2.690 9.480 1.00 98.94 94 TYR A C 1
ATOM 710 O O . TYR A 1 94 ? -12.496 -3.418 8.635 1.00 98.94 94 TYR A O 1
ATOM 718 N N . LEU A 1 95 ? -11.385 -1.530 9.181 1.00 98.88 95 LEU A N 1
ATOM 719 C CA . LEU A 1 95 ? -11.182 -1.029 7.821 1.00 98.88 95 LEU A CA 1
ATOM 720 C C . LEU A 1 95 ? -9.738 -0.540 7.659 1.00 98.88 95 LEU A C 1
ATOM 722 O O . LEU A 1 95 ? -9.298 0.350 8.387 1.00 98.88 95 LEU A O 1
ATOM 726 N N . GLY A 1 96 ? -9.013 -1.095 6.688 1.00 98.44 96 GLY A N 1
ATOM 727 C CA . GLY A 1 96 ? -7.667 -0.635 6.360 1.00 98.44 96 GLY A CA 1
ATOM 728 C C . GLY A 1 96 ? -7.182 -1.097 4.987 1.00 98.44 96 GLY A C 1
ATOM 729 O O . GLY A 1 96 ? -7.586 -2.146 4.486 1.00 98.44 96 GLY A O 1
ATOM 730 N N . CYS A 1 97 ? -6.281 -0.316 4.391 1.00 98.19 97 CYS A N 1
ATOM 731 C CA . CYS A 1 97 ? -5.635 -0.595 3.107 1.00 98.19 97 CYS A CA 1
ATOM 732 C C . CYS A 1 97 ? -4.103 -0.491 3.243 1.00 98.19 97 CYS A C 1
ATOM 734 O O . CYS A 1 97 ? -3.623 0.182 4.156 1.00 98.19 97 CYS A O 1
ATOM 736 N N . SER A 1 98 ? -3.319 -1.151 2.384 1.00 95.75 98 SER A N 1
ATOM 737 C CA . SER A 1 98 ? -1.844 -1.141 2.441 1.00 95.75 98 SER A CA 1
ATOM 738 C C . SER A 1 98 ? -1.318 -1.725 3.769 1.00 95.75 98 SER A C 1
ATOM 740 O O . SER A 1 98 ? -1.640 -2.867 4.129 1.00 95.75 98 SER A O 1
ATOM 742 N N . THR A 1 99 ? -0.556 -0.962 4.557 1.00 97.75 99 THR A N 1
ATOM 743 C CA . THR A 1 99 ? -0.180 -1.327 5.935 1.00 97.75 99 THR A CA 1
ATOM 744 C C . THR A 1 99 ? -1.406 -1.602 6.808 1.00 97.75 99 THR A C 1
ATOM 746 O O . THR A 1 99 ? -1.370 -2.520 7.625 1.00 97.75 99 THR A O 1
ATOM 749 N N . GLY A 1 100 ? -2.516 -0.896 6.592 1.00 98.25 100 GLY A N 1
ATOM 750 C CA . GLY A 1 100 ? -3.809 -1.183 7.208 1.00 98.25 100 GLY A CA 1
ATOM 751 C C . GLY A 1 100 ? -4.355 -2.551 6.801 1.00 98.25 100 GLY A C 1
ATOM 752 O O . GLY A 1 100 ? -4.836 -3.309 7.635 1.00 98.25 100 GLY A O 1
ATOM 753 N N . GLY A 1 101 ? -4.182 -2.951 5.541 1.00 98.50 101 GLY A N 1
ATOM 754 C CA . GLY A 1 101 ? -4.521 -4.305 5.105 1.00 98.50 101 GLY A CA 1
ATOM 755 C C . GLY A 1 101 ? -3.711 -5.361 5.868 1.00 98.50 101 GLY A C 1
ATOM 756 O O . GLY A 1 101 ? -4.279 -6.311 6.408 1.00 98.50 101 GLY A O 1
ATOM 757 N N . ARG A 1 102 ? -2.391 -5.159 6.014 1.00 98.62 102 ARG A N 1
ATOM 758 C CA . ARG A 1 102 ? -1.532 -6.022 6.853 1.00 98.62 102 ARG A CA 1
ATOM 759 C C . ARG A 1 102 ? -2.027 -6.077 8.300 1.00 98.62 102 ARG A C 1
ATOM 761 O O . ARG A 1 102 ? -2.082 -7.156 8.885 1.00 98.62 102 ARG A O 1
ATOM 768 N N . GLN A 1 103 ? -2.354 -4.929 8.884 1.00 98.81 103 GLN A N 1
ATOM 769 C CA . GLN A 1 103 ? -2.853 -4.815 10.254 1.00 98.81 103 GLN A CA 1
ATOM 770 C C . GLN A 1 103 ? -4.179 -5.568 10.447 1.00 98.81 103 GLN A C 1
ATOM 772 O O . GLN A 1 103 ? -4.319 -6.279 11.439 1.00 98.81 103 GLN A O 1
ATOM 777 N N . GLY A 1 104 ? -5.106 -5.500 9.486 1.00 98.56 104 GLY A N 1
ATOM 778 C CA . GLY A 1 104 ? -6.340 -6.290 9.497 1.00 98.56 104 GLY A CA 1
ATOM 779 C C . GLY A 1 104 ? -6.070 -7.798 9.490 1.00 98.56 104 GLY A C 1
ATOM 780 O O . GLY A 1 104 ? -6.613 -8.532 10.314 1.00 98.56 104 GLY A O 1
ATOM 781 N N . TYR A 1 105 ? -5.154 -8.268 8.637 1.00 98.56 105 TYR A N 1
ATOM 782 C CA . TYR A 1 105 ? -4.718 -9.673 8.646 1.00 98.56 105 TYR A CA 1
ATOM 783 C C . TYR A 1 105 ? -4.040 -10.074 9.961 1.00 98.56 105 TYR A C 1
ATOM 785 O O . TYR A 1 105 ? -4.268 -11.175 10.459 1.00 98.56 105 TYR A O 1
ATOM 793 N N . LYS A 1 106 ? -3.228 -9.190 10.549 1.00 98.62 106 LYS A N 1
ATOM 794 C CA . LYS A 1 106 ? -2.597 -9.420 11.854 1.00 98.62 106 LYS A CA 1
ATOM 795 C C . LYS A 1 106 ? -3.645 -9.541 12.963 1.00 98.62 106 LYS A C 1
ATOM 797 O O . LYS A 1 106 ? -3.545 -10.457 13.773 1.00 98.62 106 LYS A O 1
ATOM 802 N N . ALA A 1 107 ? -4.668 -8.687 12.963 1.00 98.44 107 ALA A N 1
ATOM 803 C CA . ALA A 1 107 ? -5.788 -8.800 13.891 1.00 98.44 107 ALA A CA 1
ATOM 804 C C . ALA A 1 107 ? -6.525 -10.137 13.716 1.00 98.44 107 ALA A C 1
ATOM 806 O O . ALA A 1 107 ? -6.728 -10.846 14.690 1.00 98.44 107 ALA A O 1
ATOM 807 N N . MET A 1 108 ? -6.825 -10.545 12.479 1.00 97.69 108 MET A N 1
ATOM 808 C CA . MET A 1 108 ? -7.455 -11.842 12.199 1.00 97.69 108 MET A CA 1
ATOM 809 C C . MET A 1 108 ? -6.638 -13.037 12.722 1.00 97.69 108 MET A C 1
ATOM 811 O O . MET A 1 108 ? -7.210 -13.991 13.242 1.00 97.69 108 MET A O 1
ATOM 815 N N . GLN A 1 109 ? -5.314 -13.010 12.555 1.00 98.31 109 GLN A N 1
ATOM 816 C CA . GLN A 1 109 ? -4.429 -14.128 12.900 1.00 98.31 109 GLN A CA 1
ATOM 817 C C . GLN A 1 109 ? -4.144 -14.224 14.403 1.00 98.31 109 GLN A C 1
ATOM 819 O O . GLN A 1 109 ? -4.209 -15.314 14.969 1.00 98.31 109 GLN A O 1
ATOM 824 N N . ASP A 1 110 ? -3.818 -13.097 15.037 1.00 98.44 110 ASP A N 1
ATOM 825 C CA . ASP A 1 110 ? -3.277 -13.075 16.401 1.00 98.44 110 ASP A CA 1
ATOM 826 C C . ASP A 1 110 ? -4.325 -12.609 17.431 1.00 98.44 110 ASP A C 1
ATOM 828 O O . ASP A 1 110 ? -4.227 -12.955 18.609 1.00 98.44 110 ASP A O 1
ATOM 832 N N . PHE A 1 111 ? -5.345 -11.857 16.999 1.00 98.56 111 PHE A N 1
ATOM 833 C CA . PHE A 1 111 ? -6.381 -11.255 17.851 1.00 98.56 111 PHE A CA 1
ATOM 834 C C . PHE A 1 111 ? -7.798 -11.506 17.298 1.00 98.56 111 PHE A C 1
ATOM 836 O O . PHE A 1 111 ? -8.561 -10.560 17.081 1.00 98.56 111 PHE A O 1
ATOM 843 N N . PRO A 1 112 ? -8.200 -12.773 17.080 1.00 98.06 112 PRO A N 1
ATOM 844 C CA . PRO A 1 112 ? -9.421 -13.111 16.339 1.00 98.06 112 PRO A CA 1
ATOM 845 C C . PRO A 1 112 ? -10.723 -12.605 16.982 1.00 98.06 112 PRO A C 1
ATOM 847 O O . PRO A 1 112 ? -11.759 -12.598 16.330 1.00 98.06 112 PRO A O 1
ATOM 850 N N . ASN A 1 113 ? -10.683 -12.172 18.247 1.00 98.25 113 ASN A N 1
ATOM 851 C CA . ASN A 1 113 ? -11.836 -11.636 18.977 1.00 98.25 113 ASN A CA 1
ATOM 852 C C . ASN A 1 113 ? -11.922 -10.095 18.937 1.00 98.25 113 ASN A C 1
ATOM 854 O O . ASN A 1 113 ? -12.823 -9.502 19.539 1.00 98.25 113 ASN A O 1
ATOM 858 N N . ASP A 1 114 ? -10.985 -9.415 18.269 1.00 98.75 114 ASP A N 1
ATOM 859 C CA . ASP A 1 114 ? -11.011 -7.956 18.167 1.00 98.75 114 ASP A CA 1
ATOM 860 C C . ASP A 1 114 ? -12.103 -7.469 17.209 1.00 98.75 114 ASP A C 1
ATOM 862 O O . ASP A 1 114 ? -12.739 -6.449 17.487 1.00 98.75 114 ASP A O 1
ATOM 866 N N . PHE A 1 115 ? -12.383 -8.190 16.125 1.00 98.81 115 PHE A N 1
ATOM 867 C CA . PHE A 1 115 ? -13.317 -7.748 15.089 1.00 98.81 115 PHE A CA 1
ATOM 868 C C . PHE A 1 115 ? -14.173 -8.905 14.571 1.00 98.81 115 PHE A C 1
ATOM 870 O O . PHE A 1 115 ? -13.656 -9.976 14.275 1.00 98.81 115 PHE A O 1
ATOM 877 N N . ASP A 1 116 ? -15.471 -8.653 14.410 1.00 98.81 116 ASP A N 1
ATOM 878 C CA . ASP A 1 116 ? -16.432 -9.569 13.789 1.00 98.81 116 ASP A CA 1
ATOM 879 C C . ASP A 1 116 ? -16.377 -9.491 12.252 1.00 98.81 116 ASP A C 1
ATOM 881 O O . ASP A 1 116 ? -16.718 -10.449 11.562 1.00 98.81 116 ASP A O 1
ATOM 885 N N . GLY A 1 117 ? -15.949 -8.345 11.703 1.00 98.75 117 GLY A N 1
ATOM 886 C CA . GLY A 1 117 ? -15.781 -8.129 10.264 1.00 98.75 117 GLY A CA 1
ATOM 887 C C . GLY A 1 117 ? -14.548 -7.288 9.939 1.00 98.75 117 GLY A C 1
ATOM 888 O O . GLY A 1 117 ? -14.316 -6.249 10.555 1.00 98.75 117 GLY A O 1
ATOM 889 N N . ILE A 1 118 ? -13.757 -7.718 8.954 1.00 98.88 118 ILE A N 1
ATOM 890 C CA . ILE A 1 118 ? -12.496 -7.070 8.565 1.00 98.88 118 ILE A CA 1
ATOM 891 C C . ILE A 1 118 ? -12.516 -6.785 7.063 1.00 98.88 118 ILE A C 1
ATOM 893 O O . ILE A 1 118 ? -12.678 -7.697 6.256 1.00 98.88 118 ILE A O 1
ATOM 897 N N . VAL A 1 119 ? -12.302 -5.522 6.692 1.00 98.81 119 VAL A N 1
ATOM 898 C CA . VAL A 1 119 ? -12.026 -5.096 5.315 1.00 98.81 119 VAL A CA 1
ATOM 899 C C . VAL A 1 119 ? -10.540 -4.760 5.213 1.00 98.81 119 VAL A C 1
ATOM 901 O O . VAL A 1 119 ? -10.081 -3.779 5.800 1.00 98.81 119 VAL A O 1
ATOM 904 N N . ALA A 1 120 ? -9.791 -5.592 4.486 1.00 98.44 120 ALA A N 1
ATOM 905 C CA . ALA A 1 120 ? -8.343 -5.474 4.316 1.00 98.44 120 ALA A CA 1
ATOM 906 C C . ALA A 1 120 ? -7.976 -5.337 2.828 1.00 98.44 120 ALA A C 1
ATOM 908 O O . ALA A 1 120 ? -7.924 -6.329 2.102 1.00 98.44 120 ALA A O 1
ATOM 909 N N . GLY A 1 121 ? -7.723 -4.106 2.379 1.00 98.00 121 GLY A N 1
ATOM 910 C CA . GLY A 1 121 ? -7.311 -3.789 1.006 1.00 98.00 121 GLY A CA 1
ATOM 911 C C . GLY A 1 121 ? -5.791 -3.824 0.815 1.00 98.00 121 GLY A C 1
ATOM 912 O O . GLY A 1 121 ? -5.052 -3.498 1.743 1.00 98.00 121 GLY A O 1
ATOM 913 N N . ALA A 1 122 ? -5.328 -4.221 -0.379 1.00 96.88 122 ALA A N 1
ATOM 914 C CA . ALA A 1 122 ? -3.913 -4.248 -0.794 1.00 96.88 122 ALA A CA 1
ATOM 915 C C . ALA A 1 122 ? -2.918 -4.622 0.338 1.00 96.88 122 ALA A C 1
ATOM 917 O O . ALA A 1 122 ? -2.055 -3.823 0.698 1.00 96.88 122 ALA A O 1
ATOM 918 N N . PRO A 1 123 ? -3.070 -5.789 0.991 1.00 97.50 123 PRO A N 1
ATOM 919 C CA . PRO A 1 123 ? -2.459 -6.029 2.294 1.00 97.50 123 PRO A CA 1
ATOM 920 C C . PRO A 1 123 ? -0.953 -6.335 2.212 1.00 97.50 123 PRO A C 1
ATOM 922 O O . PRO A 1 123 ? -0.536 -7.321 1.607 1.00 97.50 123 PRO A O 1
ATOM 925 N N . GLY A 1 124 ? -0.128 -5.570 2.934 1.00 94.69 124 GLY A N 1
ATOM 926 C CA . GLY A 1 124 ? 1.322 -5.807 3.073 1.00 94.69 124 GLY A CA 1
ATOM 927 C C . GLY A 1 124 ? 1.705 -6.983 3.994 1.00 94.69 124 GLY A C 1
ATOM 928 O O . GLY A 1 124 ? 2.501 -6.813 4.916 1.00 94.69 124 GLY A O 1
ATOM 929 N N . ILE A 1 125 ? 1.101 -8.166 3.825 1.00 92.69 125 ILE A N 1
ATOM 930 C CA . ILE A 1 125 ? 1.201 -9.311 4.763 1.00 92.69 125 ILE A CA 1
ATOM 931 C C . ILE A 1 125 ? 2.566 -10.008 4.791 1.00 92.69 125 ILE A C 1
ATOM 933 O O . ILE A 1 125 ? 3.055 -10.350 5.867 1.00 92.69 125 ILE A O 1
ATOM 937 N N . SER A 1 126 ? 3.225 -10.166 3.643 1.00 95.00 126 SER A N 1
ATOM 938 C CA . SER A 1 126 ? 4.579 -10.732 3.541 1.00 95.00 126 SER A CA 1
ATOM 939 C C . SER A 1 126 ? 5.640 -9.647 3.734 1.00 95.00 126 SER A C 1
ATOM 941 O O . SER A 1 126 ? 6.536 -9.509 2.908 1.00 95.00 126 SER A O 1
ATOM 943 N N . TRP A 1 127 ? 5.515 -8.861 4.808 1.00 94.69 127 TRP A N 1
ATOM 944 C CA . TRP A 1 127 ? 6.202 -7.576 4.994 1.00 94.69 127 TRP A CA 1
ATOM 945 C C . TRP A 1 127 ? 7.698 -7.615 4.659 1.00 94.69 127 TRP A C 1
ATOM 947 O O . TRP A 1 127 ? 8.157 -6.879 3.799 1.00 94.69 127 TRP A O 1
ATOM 957 N N . ASN A 1 128 ? 8.462 -8.529 5.263 1.00 94.44 128 ASN A N 1
ATOM 958 C CA . ASN A 1 128 ? 9.908 -8.610 5.020 1.00 94.44 128 ASN A CA 1
ATOM 959 C C . ASN A 1 128 ? 10.249 -8.938 3.558 1.00 94.44 128 ASN A C 1
ATOM 961 O O . ASN A 1 128 ? 11.248 -8.455 3.031 1.00 94.44 128 ASN A O 1
ATOM 965 N N . SER A 1 129 ? 9.433 -9.768 2.906 1.00 96.31 129 SER A N 1
ATOM 966 C CA . SER A 1 129 ? 9.626 -10.124 1.502 1.00 96.31 129 SER A CA 1
ATOM 967 C C . SER A 1 129 ? 9.188 -9.008 0.559 1.00 96.31 129 SER A C 1
ATOM 969 O O . SER A 1 129 ? 9.849 -8.823 -0.453 1.00 96.31 129 SER A O 1
ATOM 971 N N . LEU A 1 130 ? 8.144 -8.249 0.915 1.00 94.94 130 LEU A N 1
ATOM 972 C CA . LEU A 1 130 ? 7.740 -7.026 0.216 1.00 94.94 130 LEU A CA 1
ATOM 973 C C . LEU A 1 130 ? 8.874 -5.994 0.252 1.00 94.94 130 LEU A C 1
ATOM 975 O O . LEU A 1 130 ? 9.337 -5.584 -0.801 1.00 94.94 130 LEU A O 1
ATOM 979 N N . MET A 1 131 ? 9.401 -5.681 1.441 1.00 92.69 131 MET A N 1
ATOM 980 C CA . MET A 1 131 ? 10.533 -4.755 1.606 1.00 92.69 131 MET A CA 1
ATOM 981 C C . MET A 1 131 ? 11.762 -5.200 0.797 1.00 92.69 131 MET A C 1
ATOM 983 O O . MET A 1 13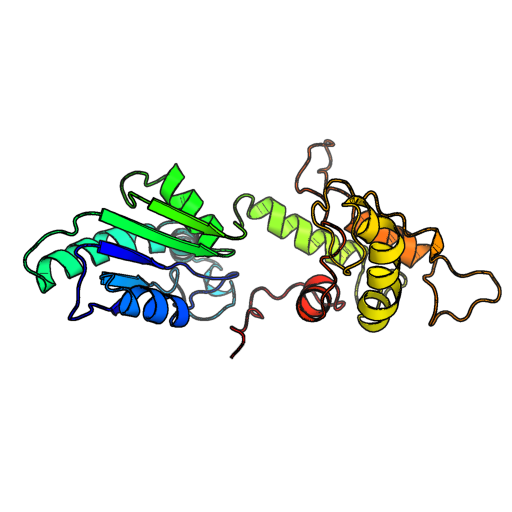1 ? 12.405 -4.401 0.130 1.00 92.69 131 MET A O 1
ATOM 987 N N . SER A 1 132 ? 12.073 -6.503 0.822 1.00 94.12 132 SER A N 1
ATOM 988 C CA . SER A 1 132 ? 13.198 -7.054 0.051 1.00 94.12 132 SER A CA 1
ATOM 989 C C . SER A 1 132 ? 12.978 -6.949 -1.460 1.00 94.12 132 SER A C 1
ATOM 991 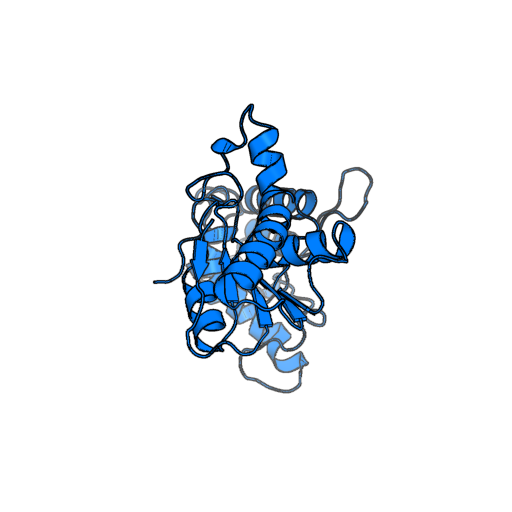O O . SER A 1 132 ? 13.935 -6.793 -2.213 1.00 94.12 132 SER A O 1
ATOM 993 N N . TRP A 1 133 ? 11.732 -7.096 -1.912 1.00 95.50 133 TRP A N 1
ATOM 994 C CA . TRP A 1 133 ? 11.372 -6.969 -3.318 1.00 95.50 133 TRP A CA 1
ATOM 995 C C . TRP A 1 133 ? 11.438 -5.516 -3.790 1.00 95.50 133 TRP A C 1
ATOM 997 O O . TRP A 1 133 ? 12.000 -5.260 -4.848 1.00 95.50 133 TRP A O 1
ATOM 1007 N N . GLU A 1 134 ? 10.978 -4.575 -2.974 1.00 92.44 134 GLU A N 1
ATOM 1008 C CA . GLU A 1 134 ? 11.109 -3.139 -3.223 1.00 92.44 134 GLU A CA 1
ATOM 1009 C C . GLU A 1 134 ? 12.584 -2.722 -3.398 1.00 92.44 134 GLU A C 1
ATOM 1011 O O . GLU A 1 134 ? 12.950 -2.128 -4.415 1.00 92.44 134 GLU A O 1
ATOM 1016 N N . ASP A 1 135 ? 13.472 -3.142 -2.489 1.00 92.12 135 ASP A N 1
ATOM 1017 C CA . ASP A 1 135 ? 14.919 -2.902 -2.618 1.00 92.12 135 ASP A CA 1
ATOM 1018 C C . ASP A 1 135 ? 15.522 -3.586 -3.862 1.00 92.12 135 ASP A C 1
ATOM 1020 O O . ASP A 1 135 ? 16.428 -3.056 -4.517 1.00 92.12 135 ASP A O 1
ATOM 1024 N N . TYR A 1 136 ? 15.016 -4.773 -4.211 1.00 95.06 136 TYR A N 1
ATOM 1025 C CA . TYR A 1 136 ? 15.449 -5.500 -5.400 1.00 95.06 136 TYR A CA 1
ATOM 1026 C C . TYR A 1 136 ? 15.119 -4.738 -6.690 1.00 95.06 136 TYR A C 1
ATOM 1028 O O . TYR A 1 136 ? 15.982 -4.655 -7.565 1.00 95.06 136 TYR A O 1
ATOM 1036 N N . ILE A 1 137 ? 13.935 -4.126 -6.798 1.00 95.50 137 ILE A N 1
ATOM 1037 C CA . ILE A 1 137 ? 13.558 -3.299 -7.955 1.00 95.50 137 ILE A CA 1
ATOM 1038 C C . ILE A 1 137 ? 14.559 -2.157 -8.165 1.00 95.50 137 ILE A C 1
ATOM 1040 O O . ILE A 1 137 ? 15.064 -1.982 -9.278 1.00 95.50 137 ILE A O 1
ATOM 1044 N N . TYR A 1 138 ? 14.929 -1.436 -7.102 1.00 95.06 138 TYR A N 1
ATOM 1045 C CA . TYR A 1 138 ? 15.949 -0.390 -7.201 1.00 95.06 138 TYR A CA 1
ATOM 1046 C C . TYR A 1 138 ? 17.308 -0.956 -7.640 1.00 95.06 138 TYR A C 1
ATOM 1048 O O . TYR A 1 138 ? 17.994 -0.357 -8.465 1.00 95.06 138 TYR A O 1
ATOM 1056 N N . SER A 1 139 ? 17.697 -2.136 -7.145 1.00 95.06 139 SER A N 1
ATOM 1057 C CA . SER A 1 139 ? 18.954 -2.783 -7.555 1.00 95.06 139 SER A CA 1
ATOM 1058 C C . SER A 1 139 ? 18.997 -3.156 -9.046 1.00 95.06 139 SER A C 1
ATOM 1060 O O . SER A 1 139 ? 20.077 -3.197 -9.635 1.00 95.06 139 SER A O 1
ATOM 1062 N N . VAL A 1 140 ? 17.833 -3.399 -9.658 1.00 96.75 140 VAL A N 1
ATOM 1063 C CA . VAL A 1 140 ? 17.678 -3.744 -11.078 1.00 96.75 140 VAL A CA 1
ATOM 1064 C C . VAL A 1 140 ? 17.723 -2.495 -11.964 1.00 96.75 140 VAL A C 1
ATOM 1066 O O . VAL A 1 140 ? 18.467 -2.460 -12.947 1.00 96.75 140 VAL A O 1
ATOM 1069 N N . LEU A 1 141 ? 16.942 -1.467 -11.627 1.00 96.62 141 LEU A N 1
ATOM 1070 C CA . LEU A 1 141 ? 16.813 -0.254 -12.446 1.00 96.62 141 LEU A CA 1
ATOM 1071 C C . LEU A 1 141 ? 17.944 0.755 -12.194 1.00 96.62 141 LEU A C 1
ATOM 1073 O O . LEU A 1 141 ? 18.360 1.469 -13.103 1.00 96.62 141 LEU A O 1
ATOM 1077 N N . GLY A 1 142 ? 18.488 0.785 -10.979 1.00 95.62 142 GLY A N 1
ATOM 1078 C CA . GLY A 1 142 ? 19.496 1.750 -10.561 1.00 95.62 142 GLY A CA 1
ATOM 1079 C C . GLY A 1 142 ? 18.972 3.188 -10.511 1.00 95.62 142 GLY A C 1
ATOM 1080 O O . GLY A 1 142 ? 17.775 3.454 -10.594 1.00 95.62 142 GLY A O 1
ATOM 1081 N N . ASN A 1 143 ? 19.899 4.133 -10.352 1.00 95.69 143 ASN A N 1
ATOM 1082 C CA . ASN A 1 143 ? 19.589 5.563 -10.355 1.00 95.69 143 ASN A CA 1
ATOM 1083 C C . ASN A 1 143 ? 19.490 6.132 -11.780 1.00 95.69 143 ASN A C 1
ATOM 1085 O O . ASN A 1 143 ? 19.827 5.456 -12.746 1.00 95.69 143 ASN A O 1
ATOM 1089 N N . ALA A 1 144 ? 19.138 7.413 -11.907 1.00 94.62 144 ALA A N 1
ATOM 1090 C CA . ALA A 1 144 ? 18.966 8.089 -13.199 1.00 94.62 144 ALA A CA 1
ATOM 1091 C C . ALA A 1 144 ? 20.200 8.095 -14.134 1.00 94.62 144 ALA A C 1
ATOM 1093 O O . ALA A 1 144 ? 20.079 8.436 -15.307 1.00 94.62 144 ALA A O 1
ATOM 1094 N N . SER A 1 145 ? 21.397 7.756 -13.639 1.00 95.44 145 SER A N 1
ATOM 1095 C CA . SER A 1 145 ? 22.621 7.623 -14.448 1.00 95.44 145 SER A CA 1
ATOM 1096 C C . SER A 1 145 ? 22.952 6.170 -14.820 1.00 95.44 145 SER A C 1
ATOM 1098 O O . SER A 1 145 ? 23.947 5.928 -15.503 1.00 95.44 145 SER A O 1
ATOM 1100 N N . SER A 1 146 ? 22.166 5.197 -14.348 1.00 97.06 146 SER A N 1
ATOM 1101 C CA . SER A 1 146 ? 22.355 3.775 -14.635 1.00 97.06 146 SER A CA 1
ATOM 1102 C C . SER A 1 146 ? 21.986 3.450 -16.088 1.00 97.06 146 SER A C 1
ATOM 1104 O O . SER A 1 146 ? 20.964 3.932 -16.573 1.00 97.06 146 SER A O 1
ATOM 1106 N N . PRO A 1 147 ? 22.734 2.573 -16.786 1.00 96.25 147 PRO A N 1
ATOM 1107 C CA . PRO A 1 147 ? 22.346 2.102 -18.118 1.00 96.25 147 PRO A CA 1
ATOM 1108 C C . PRO A 1 147 ? 21.059 1.258 -18.120 1.00 96.25 147 PRO A C 1
ATOM 1110 O O . PRO A 1 147 ? 20.472 1.054 -19.179 1.00 96.25 147 PRO A O 1
ATOM 1113 N N . THR A 1 148 ? 20.629 0.751 -16.960 1.00 97.25 148 THR A N 1
ATOM 1114 C CA . THR A 1 148 ? 19.377 -0.007 -16.791 1.00 97.25 148 THR A CA 1
ATOM 1115 C C . THR A 1 148 ? 18.184 0.864 -16.401 1.00 97.25 148 THR A C 1
ATOM 1117 O O . THR A 1 148 ? 17.064 0.358 -16.340 1.00 97.25 148 THR A O 1
ATOM 1120 N N . PHE A 1 149 ? 18.400 2.159 -16.153 1.00 97.25 149 PHE A N 1
ATOM 1121 C CA . PHE A 1 149 ? 17.343 3.073 -15.743 1.00 97.25 149 PHE A CA 1
ATOM 1122 C C . PHE A 1 149 ? 16.377 3.338 -16.895 1.00 97.25 149 PHE A C 1
ATOM 1124 O O . PHE A 1 149 ? 16.807 3.599 -18.016 1.00 97.25 149 PHE A O 1
ATOM 1131 N N . ILE A 1 150 ? 15.077 3.306 -16.608 1.00 96.12 150 ILE A N 1
ATOM 1132 C CA . ILE A 1 150 ? 14.001 3.631 -17.549 1.00 96.12 150 ILE A CA 1
ATOM 1133 C C . ILE A 1 150 ? 13.317 4.885 -17.014 1.00 96.12 150 ILE A C 1
ATOM 1135 O O . ILE A 1 150 ? 12.843 4.889 -15.877 1.00 96.12 150 ILE A O 1
ATOM 1139 N N . SER A 1 151 ? 13.287 5.956 -17.808 1.00 94.81 151 SER A N 1
ATOM 1140 C CA . SER A 1 151 ? 12.718 7.228 -17.354 1.00 94.81 151 SER A CA 1
ATOM 1141 C C . SER A 1 151 ? 11.201 7.139 -17.181 1.00 94.81 151 SER A C 1
ATOM 1143 O O . SER A 1 151 ? 10.537 6.316 -17.813 1.00 94.81 151 SER A O 1
ATOM 1145 N N . SER A 1 152 ? 10.616 8.029 -16.374 1.00 94.44 152 SER A N 1
ATOM 1146 C CA . SER A 1 152 ? 9.155 8.099 -16.226 1.00 94.44 152 SER A CA 1
ATOM 1147 C C . SER A 1 152 ? 8.444 8.336 -17.562 1.00 94.44 152 SER A C 1
ATOM 1149 O O . SER A 1 152 ? 7.376 7.781 -17.798 1.00 94.44 152 SER A O 1
ATOM 1151 N N . GLU A 1 153 ? 9.052 9.108 -18.465 1.00 94.00 153 GLU A N 1
ATOM 1152 C CA . GLU A 1 153 ? 8.533 9.313 -19.821 1.00 94.00 153 GLU A CA 1
ATOM 1153 C C . GLU A 1 153 ? 8.523 8.008 -20.628 1.00 94.00 153 GLU A C 1
ATOM 1155 O O . GLU A 1 153 ? 7.521 7.693 -21.265 1.00 94.00 153 GLU A O 1
ATOM 1160 N N . GLN A 1 154 ? 9.589 7.205 -20.552 1.00 95.50 154 GLN A N 1
ATOM 1161 C CA . GLN A 1 154 ? 9.638 5.900 -21.216 1.00 95.50 154 GLN A CA 1
ATOM 1162 C C . GLN A 1 154 ? 8.642 4.909 -20.597 1.00 95.50 154 GLN A C 1
ATOM 1164 O O . GLN A 1 154 ? 7.976 4.183 -21.333 1.00 95.50 154 GLN A O 1
ATOM 1169 N N . TRP A 1 155 ? 8.482 4.897 -19.271 1.00 96.38 155 TRP A N 1
ATOM 1170 C CA . TRP A 1 155 ? 7.486 4.060 -18.596 1.00 96.38 155 TRP A CA 1
ATOM 1171 C C . TRP A 1 155 ? 6.061 4.373 -19.058 1.00 96.38 155 TRP A C 1
ATOM 1173 O O . TRP A 1 155 ? 5.347 3.477 -19.505 1.00 96.38 155 TRP A O 1
ATOM 1183 N N . LEU A 1 156 ? 5.666 5.646 -18.989 1.00 95.12 156 LEU A N 1
ATOM 1184 C CA . LEU A 1 156 ? 4.297 6.082 -19.275 1.00 95.12 156 LEU A CA 1
ATOM 1185 C C . LEU A 1 156 ? 4.000 6.146 -20.782 1.00 95.12 156 LEU A C 1
ATOM 1187 O O . LEU A 1 156 ? 2.878 5.889 -21.206 1.00 95.12 156 LEU A O 1
ATOM 1191 N N . GLY A 1 157 ? 4.995 6.502 -21.598 1.00 91.81 157 GLY A N 1
ATOM 1192 C CA . GLY A 1 157 ? 4.836 6.737 -23.034 1.00 91.81 157 GLY A CA 1
ATOM 1193 C C . GLY A 1 157 ? 5.159 5.535 -23.922 1.00 91.81 157 GLY A C 1
ATOM 1194 O O . GLY A 1 157 ? 4.571 5.406 -24.998 1.00 91.81 157 GLY A O 1
ATOM 1195 N N . LEU A 1 158 ? 6.058 4.642 -23.496 1.00 95.31 158 LEU A N 1
ATOM 1196 C CA . LEU A 1 158 ? 6.482 3.484 -24.293 1.00 95.31 158 LEU A CA 1
ATOM 1197 C C . LEU A 1 158 ? 6.050 2.169 -23.652 1.00 95.31 158 LEU A C 1
ATOM 1199 O O . LEU A 1 158 ? 5.299 1.416 -24.268 1.00 95.31 158 LEU A O 1
ATOM 1203 N N . VAL A 1 159 ? 6.502 1.904 -22.425 1.00 97.12 159 VAL A N 1
ATOM 1204 C CA . VAL A 1 159 ? 6.327 0.600 -21.769 1.00 97.12 159 VAL A CA 1
ATOM 1205 C C . VAL A 1 159 ? 4.855 0.307 -21.513 1.00 97.12 159 VAL A C 1
ATOM 1207 O O . VAL A 1 159 ? 4.365 -0.728 -21.950 1.00 97.12 159 VAL A O 1
ATOM 1210 N N . HIS A 1 160 ? 4.130 1.229 -20.879 1.00 97.50 160 HIS A N 1
ATOM 1211 C CA . HIS A 1 160 ? 2.710 1.047 -20.584 1.00 97.50 160 HIS A CA 1
ATOM 1212 C C . HIS A 1 160 ? 1.879 0.829 -21.859 1.00 97.50 160 HIS A C 1
ATOM 1214 O O . HIS A 1 160 ? 1.072 -0.094 -21.945 1.00 97.50 160 HIS A O 1
ATOM 1220 N N . ASN A 1 161 ? 2.144 1.622 -22.900 1.00 96.75 161 ASN A N 1
ATOM 1221 C CA . ASN A 1 161 ? 1.463 1.488 -24.186 1.00 96.75 161 ASN A CA 1
ATOM 1222 C C . ASN A 1 161 ? 1.767 0.152 -24.879 1.00 96.75 161 ASN A C 1
ATOM 1224 O O . ASN A 1 161 ? 0.901 -0.404 -25.548 1.00 96.75 161 ASN A O 1
ATOM 1228 N N . ASP A 1 162 ? 2.989 -0.362 -24.755 1.00 97.69 162 ASP A N 1
ATOM 1229 C CA . ASP A 1 162 ? 3.364 -1.671 -25.289 1.00 97.69 162 ASP A CA 1
ATOM 1230 C C . ASP A 1 162 ? 2.740 -2.824 -24.492 1.00 97.69 162 ASP A C 1
ATOM 1232 O O . ASP A 1 162 ? 2.267 -3.791 -25.087 1.00 97.69 162 ASP A O 1
ATOM 1236 N N . ILE A 1 163 ? 2.644 -2.687 -23.166 1.00 98.31 163 ILE A N 1
ATOM 1237 C CA . ILE A 1 163 ? 1.906 -3.618 -22.306 1.00 98.31 163 ILE A CA 1
ATOM 1238 C C . ILE A 1 163 ? 0.440 -3.693 -22.745 1.00 98.31 163 ILE A C 1
ATOM 1240 O O . ILE A 1 163 ? -0.055 -4.789 -23.003 1.00 98.31 163 ILE A O 1
ATOM 1244 N N . LEU A 1 164 ? -0.243 -2.554 -22.904 1.00 98.31 164 LEU A N 1
ATOM 1245 C CA . LEU A 1 164 ? -1.640 -2.532 -23.353 1.00 98.31 164 LEU A CA 1
ATOM 1246 C C . LEU A 1 164 ? -1.800 -3.144 -24.751 1.00 98.31 164 LEU A C 1
ATOM 1248 O O . LEU A 1 164 ? -2.676 -3.978 -24.954 1.00 98.31 164 LEU A O 1
ATOM 1252 N N . LYS A 1 165 ? -0.905 -2.840 -25.701 1.00 97.88 165 LYS A N 1
ATOM 1253 C CA . LYS A 1 165 ? -0.927 -3.476 -27.034 1.00 97.88 165 LYS A CA 1
ATOM 1254 C C . LYS A 1 165 ? -0.849 -5.002 -26.974 1.00 97.88 165 LYS A C 1
ATOM 1256 O O . LYS A 1 165 ? -1.411 -5.661 -27.845 1.00 97.88 165 LYS A O 1
ATOM 1261 N N . GLN A 1 166 ? -0.126 -5.554 -26.001 1.00 98.38 166 GLN A N 1
ATOM 1262 C CA . GLN A 1 166 ? 0.022 -6.999 -25.837 1.00 98.38 166 GLN A CA 1
ATOM 1263 C C . GLN A 1 166 ? -1.115 -7.626 -25.020 1.00 98.38 166 GLN A C 1
ATOM 1265 O O . GLN A 1 166 ? -1.423 -8.797 -25.241 1.00 98.38 166 GLN A O 1
ATOM 1270 N N . CYS A 1 167 ? -1.721 -6.882 -24.088 1.00 98.62 167 CYS A N 1
ATOM 1271 C CA . CYS A 1 167 ? -2.535 -7.472 -23.025 1.00 98.62 167 CYS A CA 1
ATOM 1272 C C . CYS A 1 167 ? -3.973 -6.952 -22.880 1.00 98.62 167 CYS A C 1
ATOM 1274 O O . CYS A 1 167 ? -4.779 -7.692 -22.331 1.00 98.62 167 CYS A O 1
ATOM 1276 N N . ASP A 1 168 ? -4.315 -5.760 -23.378 1.00 98.56 168 ASP A N 1
ATOM 1277 C CA . ASP A 1 168 ? -5.664 -5.155 -23.260 1.00 98.56 168 ASP A CA 1
ATOM 1278 C C . ASP A 1 168 ? -6.734 -6.093 -23.847 1.00 98.56 168 ASP A C 1
ATOM 1280 O O . ASP A 1 168 ? -7.645 -6.545 -23.173 1.00 98.56 168 ASP A O 1
ATOM 1284 N N . THR A 1 169 ? -6.511 -6.590 -25.068 1.00 97.94 169 THR A N 1
ATOM 1285 C CA . THR A 1 169 ? -7.479 -7.474 -25.752 1.00 97.94 169 THR A CA 1
ATOM 1286 C C . THR A 1 169 ? -7.683 -8.866 -25.137 1.00 97.94 169 THR A C 1
ATOM 1288 O O . THR A 1 169 ? -8.485 -9.638 -25.669 1.00 97.94 169 THR A O 1
ATOM 1291 N N . ILE A 1 170 ? -6.953 -9.242 -24.078 1.00 98.25 170 ILE A N 1
ATOM 1292 C CA . ILE A 1 170 ? -7.020 -10.597 -23.501 1.00 98.25 170 ILE A CA 1
ATOM 1293 C C . ILE A 1 170 ? -8.417 -10.896 -22.939 1.00 98.25 170 ILE A C 1
ATOM 1295 O O . ILE A 1 170 ? -8.889 -12.029 -23.063 1.00 98.25 170 ILE A O 1
ATOM 1299 N N . ASP A 1 171 ? -9.093 -9.901 -22.366 1.00 97.94 171 ASP A N 1
ATOM 1300 C CA . ASP A 1 171 ? -10.461 -10.038 -21.848 1.00 97.94 171 ASP A CA 1
ATOM 1301 C C . ASP A 1 171 ? -11.554 -9.883 -22.928 1.00 97.94 171 ASP A C 1
ATOM 1303 O O . ASP A 1 171 ? -12.733 -10.150 -22.676 1.00 97.94 171 ASP A O 1
ATOM 1307 N N . GLY A 1 172 ? -11.161 -9.543 -24.160 1.00 97.94 172 GLY A N 1
ATOM 1308 C CA . GLY A 1 172 ? -12.048 -9.371 -25.308 1.00 97.94 172 GLY A CA 1
ATOM 1309 C C . GLY A 1 172 ? -12.550 -7.942 -25.531 1.00 97.94 172 GLY A C 1
ATOM 1310 O O . GLY A 1 172 ? -13.345 -7.737 -26.455 1.00 97.94 172 GLY A O 1
ATOM 1311 N N . VAL A 1 173 ? -12.096 -6.965 -24.744 1.00 97.62 173 VAL A N 1
ATOM 1312 C CA . VAL A 1 173 ? -12.405 -5.538 -24.898 1.00 97.62 173 VAL A CA 1
ATOM 1313 C C . VAL A 1 173 ? -11.113 -4.756 -25.193 1.00 97.62 173 VAL A C 1
ATOM 1315 O O . VAL A 1 173 ? -10.010 -5.245 -24.998 1.00 97.62 173 VAL A O 1
ATOM 1318 N N . VAL A 1 174 ? -11.239 -3.584 -25.821 1.00 97.94 174 VAL A N 1
ATOM 1319 C CA . VAL A 1 174 ? -10.135 -2.623 -25.999 1.00 97.94 174 VAL A CA 1
ATOM 1320 C C . VAL A 1 174 ? -10.556 -1.363 -25.268 1.00 97.94 174 VAL A C 1
ATOM 1322 O O . VAL A 1 174 ? -11.246 -0.513 -25.842 1.00 97.94 174 VAL A O 1
ATOM 1325 N N . ASP A 1 175 ? -10.227 -1.282 -23.989 1.00 97.62 175 ASP A N 1
ATOM 1326 C CA . ASP A 1 175 ? -10.589 -0.154 -23.129 1.00 97.62 175 ASP A CA 1
ATOM 1327 C C . ASP A 1 175 ? -9.407 0.385 -22.312 1.00 97.62 175 ASP A C 1
ATOM 1329 O O . ASP A 1 175 ? -9.561 1.369 -21.582 1.00 97.62 175 ASP A O 1
ATOM 1333 N N . GLY A 1 176 ? -8.210 -0.171 -22.523 1.00 97.31 176 GLY A N 1
ATOM 1334 C CA . GLY A 1 176 ? -6.993 0.225 -21.831 1.00 97.31 176 GLY A CA 1
ATOM 1335 C C . GLY A 1 176 ? -6.905 -0.340 -20.415 1.00 97.31 176 GLY A C 1
ATOM 1336 O O . GLY A 1 176 ? -6.146 0.196 -19.603 1.00 97.31 176 GLY A O 1
ATOM 1337 N N . ILE A 1 177 ? -7.674 -1.386 -20.106 1.00 97.75 177 ILE A N 1
ATOM 1338 C CA . ILE A 1 177 ? -7.682 -2.073 -18.817 1.00 97.75 177 ILE A CA 1
ATOM 1339 C C . ILE A 1 177 ? -7.190 -3.506 -19.031 1.00 97.75 177 ILE A C 1
ATOM 1341 O O . ILE A 1 177 ? -7.406 -4.125 -20.061 1.00 97.75 177 ILE A O 1
ATOM 1345 N N . ILE A 1 178 ? -6.459 -4.034 -18.050 1.00 98.31 178 ILE A N 1
ATOM 1346 C CA . ILE A 1 178 ? -6.093 -5.450 -18.020 1.00 98.31 178 ILE A CA 1
ATOM 1347 C C . ILE A 1 178 ? -6.913 -6.083 -16.904 1.00 98.31 178 ILE A C 1
ATOM 1349 O O . ILE A 1 178 ? -6.522 -6.007 -15.736 1.00 98.31 178 ILE A O 1
ATOM 1353 N N . GLU A 1 179 ? -8.052 -6.682 -17.255 1.00 98.19 179 GLU A N 1
ATOM 1354 C CA . GLU A 1 179 ? -9.026 -7.165 -16.267 1.00 98.19 179 GLU A CA 1
ATOM 1355 C C . GLU A 1 179 ? -8.468 -8.312 -15.401 1.00 98.19 179 GLU A C 1
ATOM 1357 O O . GLU A 1 179 ? -8.735 -8.399 -14.201 1.00 98.19 179 GLU A O 1
ATOM 1362 N N . ASP A 1 180 ? -7.627 -9.170 -15.994 1.00 98.06 180 ASP A N 1
ATOM 1363 C CA . ASP A 1 180 ? -6.859 -10.196 -15.281 1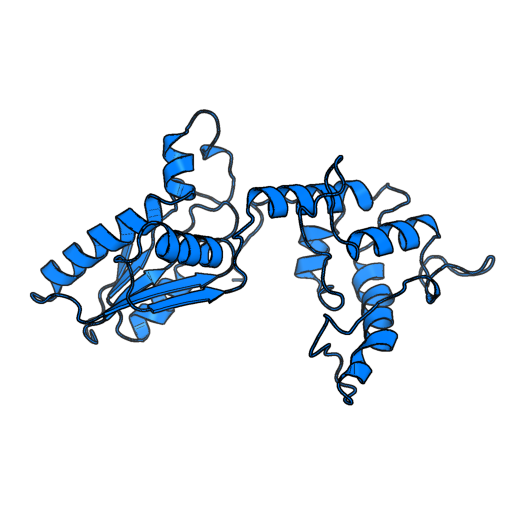.00 98.06 180 ASP A CA 1
ATOM 1364 C C . ASP A 1 180 ? -5.372 -10.170 -15.692 1.00 98.06 180 ASP A C 1
ATOM 1366 O O . ASP A 1 180 ? -4.962 -10.825 -16.661 1.00 98.06 180 ASP A O 1
ATOM 1370 N N . PRO A 1 181 ? -4.507 -9.464 -14.939 1.00 97.88 181 PRO A N 1
ATOM 1371 C CA . PRO A 1 181 ? -3.092 -9.356 -15.277 1.00 97.88 181 PRO A CA 1
ATOM 1372 C C . PRO A 1 181 ? -2.299 -10.650 -15.028 1.00 97.88 181 PRO A C 1
ATOM 1374 O O . PRO A 1 181 ? -1.112 -10.724 -15.366 1.00 97.88 181 PRO A O 1
ATOM 1377 N N . SER A 1 182 ? -2.917 -11.702 -14.473 1.00 97.88 182 SER A N 1
ATOM 1378 C CA . SER A 1 182 ? -2.292 -13.029 -14.420 1.00 97.88 182 SER A CA 1
ATOM 1379 C C . SER A 1 182 ? -2.185 -13.675 -15.806 1.00 97.88 182 SER A C 1
ATOM 1381 O O . SER A 1 182 ? -1.271 -14.469 -16.034 1.00 97.88 182 SER A O 1
ATOM 1383 N N . LEU A 1 183 ? -3.057 -13.283 -16.743 1.00 98.12 183 LEU A N 1
ATOM 1384 C CA . LEU A 1 183 ? -3.066 -13.758 -18.128 1.00 98.12 183 LEU A CA 1
ATOM 1385 C C . LEU A 1 183 ? -2.094 -12.984 -19.033 1.00 98.12 183 LEU A C 1
ATOM 1387 O O . LEU A 1 183 ? -1.708 -13.477 -20.091 1.00 98.12 183 LEU A O 1
ATOM 1391 N N . CYS A 1 184 ? -1.661 -11.794 -18.611 1.00 98.19 184 CYS A N 1
ATOM 1392 C CA . CYS A 1 184 ? -0.697 -10.978 -19.343 1.00 98.19 184 CYS A CA 1
ATOM 1393 C C . CYS A 1 184 ? 0.737 -11.508 -19.148 1.00 98.19 184 CYS A C 1
ATOM 1395 O O . CYS A 1 184 ? 1.373 -11.286 -18.111 1.00 98.19 184 CYS A O 1
ATOM 1397 N N . ASP A 1 185 ? 1.284 -12.207 -20.147 1.00 96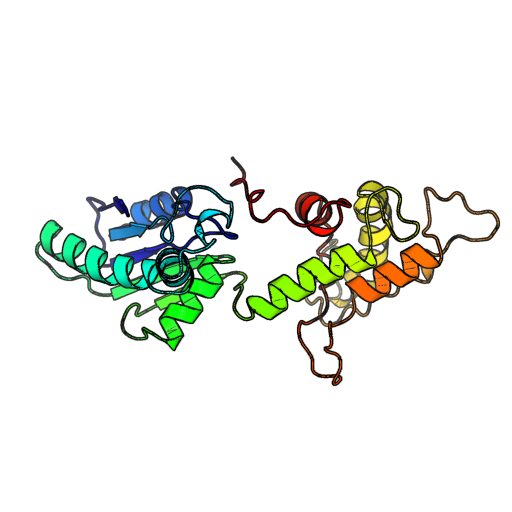.81 185 ASP A N 1
ATOM 1398 C CA . ASP A 1 185 ? 2.707 -12.581 -20.203 1.00 96.81 185 ASP A CA 1
ATOM 1399 C C . ASP A 1 185 ? 3.511 -11.584 -21.050 1.00 96.81 185 ASP A C 1
ATOM 1401 O O . ASP A 1 185 ? 3.984 -11.902 -22.139 1.00 96.81 185 ASP A O 1
ATOM 1405 N N . TYR A 1 186 ? 3.639 -10.358 -20.540 1.00 97.75 186 TYR A N 1
ATOM 1406 C CA . TYR A 1 186 ? 4.317 -9.257 -21.224 1.00 97.75 186 TYR A CA 1
ATOM 1407 C C . TYR A 1 186 ? 5.782 -9.564 -21.595 1.00 97.75 186 TYR A C 1
ATOM 1409 O O . TYR A 1 186 ? 6.548 -10.101 -20.784 1.00 97.75 186 TYR A O 1
ATOM 1417 N N . LYS A 1 187 ? 6.187 -9.166 -22.810 1.00 96.56 187 LYS A N 1
ATOM 1418 C CA . LYS A 1 187 ? 7.538 -9.343 -23.370 1.00 96.56 187 LYS A CA 1
ATOM 1419 C C . LYS A 1 187 ? 8.078 -8.018 -23.948 1.00 96.56 187 LYS A C 1
ATOM 1421 O O . LYS A 1 187 ? 7.561 -7.566 -24.970 1.00 96.56 187 LYS A O 1
ATOM 1426 N N . PRO A 1 188 ? 9.124 -7.395 -23.362 1.00 96.25 188 PRO A N 1
ATOM 1427 C CA . PRO A 1 188 ? 9.639 -6.097 -23.818 1.00 96.25 188 PRO A CA 1
ATOM 1428 C C . PRO A 1 188 ? 10.552 -6.156 -25.056 1.00 96.25 188 PRO A C 1
ATOM 1430 O O . PRO A 1 188 ? 11.079 -5.133 -25.484 1.00 96.25 188 PRO A O 1
ATOM 1433 N N . GLU A 1 189 ? 10.786 -7.332 -25.644 1.00 93.88 189 GLU A N 1
ATOM 1434 C CA . GLU A 1 189 ? 11.681 -7.532 -26.795 1.00 93.88 189 GLU A CA 1
ATOM 1435 C C . GLU A 1 189 ? 11.327 -6.647 -27.989 1.00 93.88 189 GLU A C 1
ATOM 1437 O O . GLU A 1 189 ? 12.221 -6.189 -28.699 1.00 93.88 189 GLU A O 1
ATOM 1442 N N . GLY A 1 190 ? 10.029 -6.408 -28.199 1.00 92.12 190 GLY A N 1
ATOM 1443 C CA . GLY A 1 190 ? 9.526 -5.557 -29.274 1.00 92.12 190 GLY A CA 1
ATOM 1444 C C . GLY A 1 190 ? 9.924 -4.087 -29.129 1.00 92.12 190 GLY A C 1
ATOM 1445 O O . GLY A 1 190 ? 9.924 -3.366 -30.125 1.00 92.12 190 GLY A O 1
ATOM 1446 N N . LEU A 1 191 ? 10.312 -3.655 -27.924 1.00 94.81 191 LEU A N 1
ATOM 1447 C CA . LEU A 1 191 ? 10.775 -2.298 -27.650 1.00 94.81 191 LEU A CA 1
ATOM 1448 C C . LEU A 1 191 ? 12.280 -2.120 -27.839 1.00 94.81 191 LEU A C 1
ATOM 1450 O O . LEU A 1 191 ? 12.750 -0.995 -27.726 1.00 94.81 191 LEU A O 1
ATOM 1454 N N . ILE A 1 192 ? 13.059 -3.171 -28.109 1.00 95.12 192 ILE A N 1
ATOM 1455 C CA . ILE A 1 192 ? 14.516 -3.030 -28.230 1.00 95.12 192 ILE A CA 1
ATOM 1456 C C . ILE A 1 192 ? 14.868 -2.195 -29.468 1.00 95.12 192 ILE A C 1
ATOM 1458 O O . ILE A 1 192 ? 14.419 -2.474 -30.583 1.00 95.12 192 ILE A O 1
ATOM 1462 N N . CYS A 1 193 ? 15.713 -1.180 -29.278 1.00 92.31 193 CYS A N 1
ATOM 1463 C CA . CYS A 1 193 ? 16.140 -0.287 -30.347 1.00 92.31 193 CYS A CA 1
ATOM 1464 C C . CYS A 1 193 ? 16.779 -1.038 -31.521 1.00 92.31 193 CYS A C 1
ATOM 1466 O O . CYS A 1 193 ? 17.724 -1.814 -31.364 1.00 92.31 193 CYS A O 1
ATOM 1468 N N . SER A 1 194 ? 16.317 -0.727 -32.735 1.00 86.88 194 SER A N 1
ATOM 1469 C CA . SER A 1 194 ? 17.045 -1.083 -33.955 1.00 86.88 194 SER A CA 1
ATOM 1470 C C . SER A 1 194 ? 18.360 -0.289 -34.047 1.00 86.88 194 SER A C 1
ATOM 1472 O O . SER A 1 194 ? 18.431 0.815 -33.508 1.00 86.88 194 SER A O 1
ATOM 1474 N N . PRO A 1 195 ? 19.382 -0.764 -34.788 1.00 76.44 195 PRO A N 1
ATOM 1475 C CA . PRO A 1 195 ? 20.684 -0.087 -34.895 1.00 76.44 195 PRO A CA 1
ATOM 1476 C C . PRO A 1 195 ? 20.641 1.374 -35.384 1.00 76.44 195 PRO A C 1
ATOM 1478 O O . PRO A 1 195 ? 21.600 2.114 -35.190 1.00 76.44 195 PRO A O 1
ATOM 1481 N N . SER A 1 196 ? 19.549 1.784 -36.034 1.00 72.69 196 SER A N 1
ATOM 1482 C CA . SER A 1 196 ? 19.294 3.144 -36.525 1.00 72.69 196 SER A CA 1
ATOM 1483 C C . SER A 1 196 ? 18.142 3.858 -35.800 1.00 72.69 196 SER A C 1
ATOM 1485 O O . SER A 1 196 ? 17.667 4.882 -36.286 1.00 72.69 196 SER A O 1
ATOM 1487 N N . GLY A 1 197 ? 17.623 3.284 -34.712 1.00 65.75 197 GLY A N 1
ATOM 1488 C CA . GLY A 1 197 ? 16.485 3.818 -33.964 1.00 65.75 197 GLY A CA 1
ATOM 1489 C C . GLY A 1 197 ? 16.874 5.011 -33.094 1.00 65.75 197 GLY A C 1
ATOM 1490 O O . GLY A 1 197 ? 17.991 5.081 -32.582 1.00 65.75 197 GLY A O 1
ATOM 1491 N N . ASN A 1 198 ? 15.946 5.950 -32.923 1.00 68.75 198 ASN A N 1
ATOM 1492 C CA . ASN A 1 198 ? 16.094 7.010 -31.936 1.00 68.75 198 ASN A CA 1
ATOM 1493 C C . ASN A 1 198 ? 15.801 6.439 -30.541 1.00 68.75 198 ASN A C 1
ATOM 1495 O O . ASN A 1 198 ? 14.753 5.833 -30.337 1.00 68.75 198 ASN A O 1
ATOM 1499 N N . VAL A 1 199 ? 16.709 6.651 -29.588 1.00 66.38 199 VAL A N 1
ATOM 1500 C CA . VAL A 1 199 ? 16.625 6.113 -28.215 1.00 66.38 199 VAL A CA 1
ATOM 1501 C C . VAL A 1 199 ? 15.403 6.654 -27.452 1.00 66.38 199 VAL A C 1
ATOM 1503 O O . VAL A 1 199 ? 15.005 6.080 -26.446 1.00 66.38 199 VAL A O 1
ATOM 1506 N N . SER A 1 200 ? 14.766 7.728 -27.935 1.00 72.44 200 SER A N 1
ATOM 1507 C CA . SER A 1 200 ? 13.513 8.239 -27.363 1.00 72.44 200 SER A CA 1
ATOM 1508 C C . SER A 1 200 ? 12.302 7.329 -27.583 1.00 72.44 200 SER A C 1
ATOM 1510 O O . SER A 1 200 ? 11.334 7.461 -26.844 1.00 72.44 200 SER A O 1
ATOM 1512 N N . ASP A 1 201 ? 12.343 6.425 -28.569 1.00 85.62 201 ASP A N 1
ATOM 1513 C CA . ASP A 1 201 ? 11.165 5.667 -29.029 1.00 85.62 201 ASP A CA 1
ATOM 1514 C C . ASP A 1 201 ? 11.297 4.153 -28.775 1.00 85.62 201 ASP A C 1
ATOM 1516 O O . ASP A 1 201 ? 10.474 3.354 -29.225 1.00 85.62 201 ASP A O 1
ATOM 1520 N N . CYS A 1 202 ? 12.363 3.738 -28.092 1.00 92.75 202 CYS A N 1
ATOM 1521 C CA . CYS A 1 202 ? 12.720 2.346 -27.844 1.00 92.75 202 CYS A CA 1
ATOM 1522 C C . CYS A 1 202 ? 13.575 2.224 -26.571 1.00 92.75 202 CYS A C 1
ATOM 1524 O O . CYS A 1 202 ? 14.001 3.219 -25.988 1.00 92.75 202 CYS A O 1
ATOM 1526 N N . LEU A 1 203 ? 13.822 0.994 -26.129 1.00 95.19 203 LEU A N 1
ATOM 1527 C CA . LEU A 1 203 ? 14.673 0.664 -24.991 1.00 95.19 203 LEU A CA 1
ATOM 1528 C C . LEU A 1 203 ? 16.009 0.084 -25.464 1.00 95.19 203 LEU A C 1
ATOM 1530 O O . LEU A 1 203 ? 16.082 -0.632 -26.468 1.00 95.19 203 LEU A O 1
ATOM 1534 N N . THR A 1 204 ? 17.079 0.339 -24.714 1.00 95.25 204 THR A N 1
ATOM 1535 C CA . THR A 1 204 ? 18.332 -0.409 -24.883 1.00 95.25 204 THR A CA 1
ATOM 1536 C C . THR A 1 204 ? 18.134 -1.881 -24.506 1.00 95.25 204 THR A C 1
ATOM 1538 O O . THR A 1 204 ? 17.156 -2.254 -23.848 1.00 95.25 204 THR A O 1
ATOM 1541 N N . ALA A 1 205 ? 19.070 -2.748 -24.900 1.00 95.00 205 ALA A N 1
ATOM 1542 C CA . ALA A 1 205 ? 19.007 -4.160 -24.526 1.00 95.00 205 ALA A CA 1
ATOM 1543 C C . ALA A 1 205 ? 19.091 -4.342 -22.997 1.00 95.00 205 ALA A C 1
ATOM 1545 O O . ALA A 1 205 ? 18.411 -5.196 -22.430 1.00 95.00 205 ALA A O 1
ATOM 1546 N N . GLU A 1 206 ? 19.884 -3.505 -22.327 1.00 96.38 206 GLU A N 1
ATOM 1547 C CA . GLU A 1 206 ? 20.043 -3.469 -20.876 1.00 96.38 206 GLU A CA 1
ATOM 1548 C C . GLU A 1 206 ? 18.754 -3.025 -20.171 1.00 96.38 206 GLU A C 1
ATOM 1550 O O . GLU A 1 206 ? 18.336 -3.674 -19.212 1.00 96.38 206 GLU A O 1
ATOM 1555 N N . GLN A 1 207 ? 18.087 -1.978 -20.671 1.00 97.25 207 GLN A N 1
ATOM 1556 C CA . GLN A 1 207 ? 16.787 -1.525 -20.163 1.00 97.25 207 GLN A CA 1
ATOM 1557 C C . GLN A 1 207 ? 15.709 -2.599 -20.348 1.00 97.25 207 GLN A C 1
ATOM 1559 O O . GLN A 1 207 ? 14.987 -2.916 -19.406 1.00 97.25 207 GLN A O 1
ATOM 1564 N N . ALA A 1 208 ? 15.626 -3.220 -21.529 1.00 97.12 208 ALA A N 1
ATOM 1565 C CA . ALA A 1 208 ? 14.666 -4.295 -21.779 1.00 97.12 208 ALA A CA 1
ATOM 1566 C C . ALA A 1 208 ? 14.916 -5.512 -20.870 1.00 97.12 208 ALA A C 1
ATOM 1568 O O . ALA A 1 208 ? 13.970 -6.121 -20.370 1.00 97.12 208 ALA A O 1
ATOM 1569 N N . GLN A 1 209 ? 16.181 -5.854 -20.599 1.00 97.75 209 GLN A N 1
ATOM 1570 C CA . GLN A 1 209 ? 16.521 -6.915 -19.652 1.00 97.75 209 GLN A CA 1
ATOM 1571 C C . GLN A 1 209 ? 16.138 -6.548 -18.210 1.00 97.75 209 GLN A C 1
ATOM 1573 O O . GLN A 1 209 ? 15.604 -7.397 -17.497 1.00 97.75 209 GLN A O 1
ATOM 1578 N N . ALA A 1 210 ? 16.367 -5.305 -17.782 1.00 97.62 210 ALA A N 1
ATOM 1579 C CA . ALA A 1 210 ? 15.937 -4.821 -16.471 1.00 97.62 210 ALA A CA 1
ATOM 1580 C C . ALA A 1 210 ? 14.405 -4.856 -16.330 1.00 97.62 210 ALA A C 1
ATOM 1582 O O . ALA A 1 210 ? 13.879 -5.336 -15.326 1.00 97.62 210 ALA A O 1
ATOM 1583 N N . LEU A 1 211 ? 13.683 -4.464 -17.382 1.00 97.25 211 LEU A N 1
ATOM 1584 C CA . LEU A 1 211 ? 12.225 -4.507 -17.438 1.00 97.25 211 LEU A CA 1
ATOM 1585 C C . LEU A 1 211 ? 11.670 -5.932 -17.291 1.00 97.25 211 LEU A C 1
ATOM 1587 O O . LEU A 1 211 ? 10.709 -6.156 -16.557 1.00 97.25 211 LEU A O 1
ATOM 1591 N N . ARG A 1 212 ? 12.314 -6.933 -17.909 1.00 97.75 212 ARG A N 1
ATOM 1592 C CA . ARG A 1 212 ? 11.954 -8.344 -17.677 1.00 97.75 212 ARG A CA 1
ATOM 1593 C C . ARG A 1 212 ? 12.103 -8.755 -16.217 1.00 97.75 212 ARG A C 1
ATOM 1595 O O . ARG A 1 212 ? 11.292 -9.540 -15.731 1.00 97.75 212 ARG A O 1
ATOM 1602 N N . LEU A 1 213 ? 13.152 -8.285 -15.540 1.00 97.56 213 LEU A N 1
ATOM 1603 C CA . LEU A 1 213 ? 13.403 -8.616 -14.137 1.00 97.56 213 LEU A CA 1
ATOM 1604 C C . LEU A 1 213 ? 12.357 -7.979 -13.213 1.00 97.56 213 LEU A C 1
ATOM 1606 O O . LEU A 1 213 ? 11.918 -8.642 -12.279 1.00 97.56 213 LEU A O 1
ATOM 1610 N N . VAL A 1 214 ? 11.892 -6.759 -13.511 1.00 97.00 214 VAL A N 1
ATOM 1611 C CA . VAL A 1 214 ? 10.770 -6.115 -12.793 1.00 97.00 214 VAL A CA 1
ATOM 1612 C C . VAL A 1 214 ? 9.499 -6.973 -12.866 1.00 97.00 214 VAL A C 1
ATOM 1614 O O . VAL A 1 214 ? 8.839 -7.209 -11.853 1.00 97.00 214 VAL A O 1
ATOM 1617 N N . PHE A 1 215 ? 9.196 -7.521 -14.044 1.00 97.56 215 PHE A N 1
ATOM 1618 C CA . PHE A 1 215 ? 8.055 -8.419 -14.259 1.00 97.56 215 PHE A CA 1
ATOM 1619 C C . PHE A 1 215 ? 8.370 -9.904 -14.002 1.00 97.56 215 PHE A C 1
ATOM 1621 O O . PHE A 1 215 ? 7.644 -10.791 -14.461 1.00 97.56 215 PHE A O 1
ATOM 1628 N N . SER A 1 216 ? 9.420 -10.194 -13.228 1.00 97.44 216 SER A N 1
ATOM 1629 C CA . SER A 1 216 ? 9.779 -11.543 -12.786 1.00 97.44 216 SER A CA 1
ATOM 1630 C C . SER A 1 216 ? 9.653 -11.692 -11.263 1.00 97.44 216 SER A C 1
ATOM 1632 O O . SER A 1 216 ? 9.848 -10.731 -10.522 1.00 97.44 216 SER A O 1
ATOM 1634 N N . PRO A 1 217 ? 9.320 -12.893 -10.759 1.00 97.62 217 PRO A N 1
ATOM 1635 C CA . PRO A 1 217 ? 9.295 -13.153 -9.322 1.00 97.62 217 PRO A CA 1
ATOM 1636 C C . PRO A 1 217 ? 10.697 -13.101 -8.700 1.00 97.62 217 PRO A C 1
ATOM 1638 O O . PRO A 1 217 ? 11.680 -13.532 -9.308 1.00 97.62 217 PRO A O 1
ATOM 1641 N N . LEU A 1 218 ? 10.770 -12.654 -7.444 1.00 97.50 218 LEU A N 1
ATOM 1642 C CA . LEU A 1 218 ? 11.999 -12.649 -6.655 1.00 97.50 218 LEU A CA 1
ATOM 1643 C C . LEU A 1 218 ? 12.186 -13.991 -5.935 1.00 97.50 218 LEU A C 1
ATOM 1645 O O . LEU A 1 218 ? 11.327 -14.421 -5.160 1.00 97.50 218 LEU A O 1
ATOM 1649 N N . TYR A 1 219 ? 13.350 -14.611 -6.122 1.00 97.19 219 TYR A N 1
ATOM 1650 C CA . TYR A 1 219 ? 13.777 -15.823 -5.421 1.00 97.19 219 TYR A CA 1
ATOM 1651 C C . TYR A 1 219 ? 14.992 -15.551 -4.531 1.00 97.19 219 TYR A C 1
ATOM 1653 O O . TYR A 1 219 ? 15.838 -14.720 -4.850 1.00 97.19 219 TYR A O 1
ATOM 1661 N N . ASN A 1 220 ? 15.112 -16.293 -3.429 1.00 93.88 220 ASN A N 1
ATOM 1662 C CA . ASN A 1 220 ? 16.321 -16.269 -2.605 1.00 93.88 220 ASN A CA 1
ATOM 1663 C C . ASN A 1 220 ? 17.437 -17.163 -3.184 1.00 93.88 220 ASN A C 1
ATOM 1665 O O . ASN A 1 220 ? 17.227 -17.914 -4.135 1.00 93.88 220 ASN A O 1
ATOM 1669 N N . ALA A 1 221 ? 18.613 -17.149 -2.546 1.00 93.94 221 ALA A N 1
ATOM 1670 C CA . ALA A 1 221 ? 19.785 -17.931 -2.961 1.00 93.94 221 ALA A CA 1
ATOM 1671 C C . ALA A 1 221 ? 19.560 -19.459 -3.038 1.00 93.94 221 ALA A C 1
ATOM 1673 O O . ALA A 1 221 ? 20.314 -20.152 -3.712 1.00 93.94 221 ALA A O 1
ATOM 1674 N N . ASN A 1 222 ? 18.520 -19.985 -2.380 1.00 96.19 222 ASN A N 1
ATOM 1675 C CA . ASN A 1 222 ? 18.157 -21.405 -2.410 1.00 96.19 222 ASN A CA 1
ATOM 1676 C C . ASN A 1 222 ? 17.060 -21.714 -3.448 1.00 96.19 222 ASN A C 1
ATOM 1678 O O . ASN A 1 222 ? 16.512 -22.815 -3.443 1.00 96.19 222 ASN A O 1
ATOM 1682 N N . GLY A 1 223 ? 16.677 -20.747 -4.288 1.00 95.94 223 GLY A N 1
ATOM 1683 C CA . GLY A 1 223 ? 15.607 -20.902 -5.275 1.00 95.94 223 GLY A CA 1
ATOM 1684 C C . GLY A 1 223 ? 14.195 -20.913 -4.680 1.00 95.94 223 GLY A C 1
ATOM 1685 O O . GLY A 1 223 ? 13.254 -21.330 -5.350 1.00 95.94 223 GLY A O 1
ATOM 1686 N N . LYS A 1 224 ? 14.006 -20.466 -3.430 1.00 97.00 224 LYS A N 1
ATOM 1687 C CA . LYS A 1 224 ? 12.672 -20.333 -2.823 1.00 97.00 224 LYS A CA 1
ATOM 1688 C C . LYS A 1 224 ? 12.074 -18.969 -3.164 1.00 97.00 224 LYS A C 1
ATOM 1690 O O . LYS A 1 224 ? 12.745 -17.952 -2.992 1.00 97.00 224 LYS A O 1
ATOM 1695 N N . LEU A 1 225 ? 10.809 -18.960 -3.590 1.00 97.06 225 LEU A N 1
ATOM 1696 C CA . LEU A 1 225 ? 10.048 -17.737 -3.858 1.00 97.06 225 LEU A CA 1
ATOM 1697 C C . LEU A 1 225 ? 10.025 -16.842 -2.610 1.00 97.06 225 LEU A C 1
ATOM 1699 O O . LEU A 1 225 ? 9.656 -17.297 -1.523 1.00 97.06 225 LEU A O 1
ATOM 1703 N N . MET A 1 226 ? 10.421 -15.583 -2.779 1.00 96.88 226 MET A N 1
ATOM 1704 C CA . MET A 1 226 ? 10.302 -14.534 -1.767 1.00 96.88 226 MET A CA 1
ATOM 1705 C C . MET A 1 226 ? 9.081 -13.662 -2.034 1.00 96.88 226 MET A C 1
ATOM 1707 O O . MET A 1 226 ? 8.263 -13.482 -1.137 1.00 96.88 226 MET A O 1
ATOM 1711 N N . TYR A 1 227 ? 8.947 -13.147 -3.255 1.00 97.94 227 TYR A N 1
ATOM 1712 C CA . TYR A 1 227 ? 7.865 -12.239 -3.626 1.00 97.94 227 TYR A CA 1
ATOM 1713 C C . TYR A 1 227 ? 7.445 -12.480 -5.084 1.00 97.94 227 TYR A C 1
ATOM 1715 O O . TYR A 1 227 ? 8.312 -12.804 -5.904 1.00 97.94 227 TYR A O 1
ATOM 1723 N N . PRO A 1 228 ? 6.144 -12.396 -5.422 1.00 97.38 228 PRO A N 1
ATOM 1724 C CA . PRO A 1 228 ? 5.691 -12.515 -6.806 1.00 97.38 228 PRO A CA 1
ATOM 1725 C C . PRO A 1 228 ? 6.254 -11.391 -7.688 1.00 97.38 228 PRO A C 1
ATOM 1727 O O . PRO A 1 228 ? 6.845 -10.430 -7.200 1.00 97.38 228 PRO A O 1
ATOM 1730 N N . ARG A 1 229 ? 6.079 -11.531 -9.006 1.00 96.25 229 ARG A N 1
ATOM 1731 C CA . ARG A 1 229 ? 6.388 -10.453 -9.953 1.00 96.25 229 ARG A CA 1
ATOM 1732 C C . ARG A 1 229 ? 5.488 -9.241 -9.719 1.00 96.25 229 ARG A C 1
ATOM 1734 O O . ARG A 1 229 ? 4.363 -9.416 -9.249 1.00 96.25 229 ARG A O 1
ATOM 1741 N N . GLN A 1 230 ? 5.928 -8.067 -10.172 1.00 96.44 230 GLN A N 1
ATOM 1742 C CA . GLN A 1 230 ? 4.992 -6.976 -10.424 1.00 96.44 230 GLN A CA 1
ATOM 1743 C C . GLN A 1 230 ? 3.991 -7.395 -11.505 1.00 96.44 230 GLN A C 1
ATOM 1745 O O . GLN A 1 230 ? 4.374 -8.030 -12.493 1.00 96.44 230 GLN A O 1
ATOM 1750 N N . GLN A 1 231 ? 2.716 -7.052 -11.339 1.00 96.88 231 GLN A N 1
ATOM 1751 C CA . GLN A 1 231 ? 1.730 -7.222 -12.402 1.00 96.88 231 GLN A CA 1
ATOM 1752 C C . GLN A 1 231 ? 1.880 -6.121 -13.475 1.00 96.88 231 GLN A C 1
ATOM 1754 O O . GLN A 1 231 ? 1.927 -4.946 -13.110 1.00 96.88 231 GLN A O 1
ATOM 1759 N N . PRO A 1 232 ? 1.938 -6.462 -14.778 1.00 97.50 232 PRO A N 1
ATOM 1760 C CA . PRO A 1 232 ? 1.869 -5.466 -15.849 1.00 97.50 232 PRO A CA 1
ATOM 1761 C C . PRO A 1 232 ? 0.557 -4.669 -15.805 1.00 97.50 232 PRO A C 1
ATOM 1763 O O . PRO A 1 232 ? -0.472 -5.205 -15.393 1.00 97.50 232 PRO A O 1
ATOM 1766 N N . GLY A 1 233 ? 0.589 -3.411 -16.250 1.00 96.00 233 GLY A N 1
ATOM 1767 C CA . GLY A 1 233 ? -0.563 -2.499 -16.241 1.00 96.00 233 GLY A CA 1
ATOM 1768 C C . GLY A 1 233 ? -0.610 -1.587 -15.013 1.00 96.00 233 GLY A C 1
ATOM 1769 O O . GLY A 1 233 ? -1.535 -0.796 -14.855 1.00 96.00 233 GLY A O 1
ATOM 1770 N N . SER A 1 234 ? 0.392 -1.675 -14.138 1.00 95.06 234 SER A N 1
ATOM 1771 C CA . SER A 1 234 ? 0.500 -0.883 -12.908 1.00 95.06 234 SER A CA 1
ATOM 1772 C C . SER A 1 234 ? 1.239 0.446 -13.083 1.00 95.06 234 SER A C 1
ATOM 1774 O O . SER A 1 234 ? 1.368 1.218 -12.134 1.00 95.06 234 SER A O 1
ATOM 1776 N N . GLU A 1 235 ? 1.738 0.709 -14.289 1.00 94.44 235 GLU A N 1
ATOM 1777 C CA . GLU A 1 235 ? 2.691 1.770 -14.611 1.00 94.44 235 GLU A CA 1
ATOM 1778 C C . GLU A 1 235 ? 1.981 3.130 -14.732 1.00 94.44 235 GLU A C 1
ATOM 1780 O O . GLU A 1 235 ? 1.940 3.736 -15.798 1.00 94.44 235 GLU A O 1
ATOM 1785 N N . ASN A 1 236 ? 1.388 3.610 -13.637 1.00 92.44 236 ASN A N 1
ATOM 1786 C CA . ASN A 1 236 ? 0.839 4.963 -13.535 1.00 92.44 236 ASN A CA 1
ATOM 1787 C C . ASN A 1 236 ? 1.887 5.954 -12.997 1.00 92.44 236 ASN A C 1
ATOM 1789 O O . ASN A 1 236 ? 2.928 5.553 -12.480 1.00 92.44 236 ASN A O 1
ATOM 1793 N N . ALA A 1 237 ? 1.618 7.257 -13.119 1.00 90.75 237 ALA A N 1
ATOM 1794 C CA . ALA A 1 237 ? 2.593 8.298 -12.783 1.00 90.75 237 ALA A CA 1
ATOM 1795 C C . ALA A 1 237 ? 3.073 8.243 -11.322 1.00 90.75 237 ALA A C 1
ATOM 1797 O O . ALA A 1 237 ? 4.273 8.377 -11.083 1.00 90.75 237 ALA A O 1
ATOM 1798 N N . ASP A 1 238 ? 2.162 8.005 -10.375 1.00 88.19 238 ASP A N 1
ATOM 1799 C CA . ASP A 1 238 ? 2.486 7.929 -8.947 1.00 88.19 238 ASP A CA 1
ATOM 1800 C C . ASP A 1 238 ? 3.376 6.709 -8.674 1.00 88.19 238 ASP A C 1
ATOM 1802 O O . ASP A 1 238 ? 4.470 6.831 -8.126 1.00 88.19 238 ASP A O 1
ATOM 1806 N N . TYR A 1 239 ? 2.960 5.538 -9.158 1.00 90.19 239 TYR A N 1
ATOM 1807 C CA . TYR A 1 239 ? 3.678 4.285 -8.954 1.00 90.19 239 TYR A CA 1
ATOM 1808 C C . TYR A 1 239 ? 5.061 4.284 -9.618 1.00 90.19 239 TYR A C 1
ATOM 1810 O O . TYR A 1 239 ? 6.048 3.873 -9.012 1.00 90.19 239 TYR A O 1
ATOM 1818 N N . VAL A 1 240 ? 5.155 4.796 -10.850 1.00 93.00 240 VAL A N 1
ATOM 1819 C CA . VAL A 1 240 ? 6.426 4.955 -11.570 1.00 93.00 240 VAL A CA 1
ATOM 1820 C C . VAL A 1 240 ? 7.347 5.920 -10.829 1.00 93.00 240 VAL A C 1
ATOM 1822 O O . VAL A 1 240 ? 8.540 5.647 -10.713 1.00 93.00 240 VAL A O 1
ATOM 1825 N N . GLY A 1 241 ? 6.819 7.034 -10.318 1.00 90.62 241 GLY A N 1
ATOM 1826 C CA . GLY A 1 241 ? 7.598 7.989 -9.535 1.00 90.62 241 GLY A CA 1
ATOM 1827 C C . GLY A 1 241 ? 8.161 7.368 -8.256 1.00 90.62 241 GLY A C 1
ATOM 1828 O O . GLY A 1 241 ? 9.344 7.536 -7.967 1.00 90.62 241 GLY A O 1
ATOM 1829 N N . GLU A 1 242 ? 7.339 6.615 -7.526 1.00 85.62 242 GLU A N 1
ATOM 1830 C CA . GLU A 1 242 ? 7.714 6.009 -6.245 1.00 85.62 242 GLU A CA 1
ATOM 1831 C C . GLU A 1 242 ? 8.662 4.813 -6.391 1.00 85.62 242 GLU A C 1
ATOM 1833 O O . GLU A 1 242 ? 9.657 4.725 -5.673 1.00 85.62 242 GLU A O 1
ATOM 1838 N N . MET A 1 243 ? 8.362 3.889 -7.308 1.00 89.88 243 MET A N 1
ATOM 1839 C CA . MET A 1 243 ? 9.065 2.603 -7.411 1.00 89.88 243 MET A CA 1
ATOM 1840 C C . MET A 1 243 ? 10.186 2.615 -8.449 1.00 89.88 243 MET A C 1
ATOM 1842 O O . MET A 1 243 ? 11.169 1.887 -8.306 1.00 89.88 243 MET A O 1
ATOM 1846 N N . TYR A 1 244 ? 10.048 3.420 -9.506 1.00 93.25 244 TYR A N 1
ATOM 1847 C CA . TYR A 1 244 ? 10.940 3.403 -10.672 1.00 93.25 244 TYR A CA 1
ATOM 1848 C C . TYR A 1 244 ? 11.649 4.742 -10.916 1.00 93.25 244 TYR A C 1
ATOM 1850 O O . TYR A 1 244 ? 12.389 4.868 -11.889 1.00 93.25 244 TYR A O 1
ATOM 1858 N N . GLY A 1 245 ? 11.475 5.730 -10.032 1.00 90.12 245 GLY A N 1
ATOM 1859 C CA . GLY A 1 245 ? 12.005 7.091 -10.179 1.00 90.12 245 GLY A CA 1
ATOM 1860 C C . GLY A 1 245 ? 13.527 7.230 -10.053 1.00 90.12 245 GLY A C 1
ATOM 1861 O O . GLY A 1 245 ? 14.056 8.329 -10.199 1.00 90.12 245 GLY A O 1
ATOM 1862 N N . GLY A 1 246 ? 14.253 6.136 -9.805 1.00 89.25 246 GLY A N 1
ATOM 1863 C CA . GLY A 1 246 ? 15.716 6.144 -9.700 1.00 89.25 246 GLY A CA 1
ATOM 1864 C C . GLY A 1 246 ? 16.235 6.620 -8.343 1.00 89.25 246 GLY A C 1
ATOM 1865 O O . GLY A 1 246 ? 17.420 6.933 -8.208 1.00 89.25 246 GLY A O 1
ATOM 1866 N N . GLU A 1 247 ? 15.365 6.641 -7.336 1.00 87.69 247 GLU A N 1
ATOM 1867 C CA . GLU A 1 247 ? 15.701 6.863 -5.935 1.00 87.69 247 GLU A CA 1
ATOM 1868 C C . GLU A 1 247 ? 15.357 5.617 -5.113 1.00 87.69 247 GLU A C 1
ATOM 1870 O O . GLU A 1 247 ? 14.489 4.828 -5.483 1.00 87.69 247 GLU A O 1
ATOM 1875 N N . LEU A 1 248 ? 16.053 5.426 -3.990 1.00 82.44 248 LEU A N 1
ATOM 1876 C CA . LEU A 1 248 ? 15.671 4.395 -3.028 1.00 82.44 248 LEU A CA 1
ATOM 1877 C C . LEU A 1 248 ? 14.300 4.737 -2.451 1.00 82.44 248 LEU A C 1
ATOM 1879 O O . LEU A 1 248 ? 14.110 5.860 -1.974 1.00 82.44 248 LEU A O 1
ATOM 1883 N N . ILE A 1 249 ? 13.400 3.752 -2.430 1.00 73.88 249 ILE A N 1
ATOM 1884 C CA . ILE A 1 249 ? 12.029 3.904 -1.941 1.00 73.88 249 ILE A CA 1
ATOM 1885 C C . ILE A 1 249 ? 12.045 4.524 -0.543 1.00 73.88 249 ILE A C 1
ATOM 1887 O O . ILE A 1 249 ? 12.537 3.957 0.436 1.00 73.88 249 ILE A O 1
ATOM 1891 N N . GLN A 1 250 ? 11.509 5.739 -0.457 1.00 66.62 250 GLN A N 1
ATOM 1892 C CA . GLN A 1 250 ? 11.333 6.442 0.801 1.00 66.62 250 GLN A CA 1
ATOM 1893 C C . GLN A 1 250 ? 9.942 6.108 1.336 1.00 66.62 250 GLN A C 1
ATOM 1895 O O . GLN A 1 250 ? 8.958 6.742 0.968 1.00 66.62 250 GLN A O 1
ATOM 1900 N N . PHE A 1 251 ? 9.841 5.177 2.286 1.00 60.44 251 PHE A N 1
ATOM 1901 C CA . PHE A 1 251 ? 8.569 4.877 2.969 1.00 60.44 251 PHE A CA 1
ATOM 1902 C C . PHE A 1 251 ? 7.933 6.087 3.672 1.00 60.44 251 PHE A C 1
ATOM 1904 O O . PHE A 1 251 ? 6.766 6.039 4.062 1.00 60.44 251 PHE A O 1
ATOM 1911 N N . SER A 1 252 ? 8.694 7.176 3.831 1.00 49.09 252 SER A N 1
ATOM 1912 C CA . SER A 1 252 ? 8.215 8.452 4.345 1.00 49.09 252 SER A CA 1
ATOM 1913 C C . SER A 1 252 ? 7.428 9.303 3.337 1.00 49.09 252 SER A C 1
ATOM 1915 O O . SER A 1 252 ? 6.847 10.310 3.741 1.00 49.09 252 SER A O 1
ATOM 1917 N N . ALA A 1 253 ? 7.407 8.938 2.054 1.00 40.16 253 ALA A N 1
ATOM 1918 C CA . ALA A 1 253 ? 6.817 9.740 0.982 1.00 40.16 253 ALA A CA 1
ATOM 1919 C C . ALA A 1 253 ? 5.341 9.428 0.682 1.00 40.16 253 ALA A C 1
ATOM 1921 O O . ALA A 1 253 ? 4.777 10.085 -0.184 1.00 40.16 253 ALA A O 1
ATOM 1922 N N . TRP A 1 254 ? 4.693 8.517 1.427 1.00 44.75 254 TRP A N 1
ATOM 1923 C CA . TRP A 1 254 ? 3.232 8.342 1.388 1.00 44.75 254 TRP A CA 1
ATOM 1924 C C . TRP A 1 254 ? 2.539 9.594 1.948 1.00 44.75 254 TRP A C 1
ATOM 1926 O O . TRP A 1 254 ? 2.082 9.646 3.092 1.00 44.75 254 TRP A O 1
ATOM 1936 N N . THR A 1 255 ? 2.506 10.654 1.150 1.00 36.47 255 THR A N 1
ATOM 1937 C CA . THR A 1 255 ? 1.619 11.785 1.353 1.00 36.47 255 THR A CA 1
ATOM 1938 C C . THR A 1 255 ? 0.211 11.314 1.024 1.00 36.47 255 THR A C 1
ATOM 1940 O O . THR A 1 255 ? -0.007 10.832 -0.086 1.00 36.47 255 THR A O 1
ATOM 1943 N N . PRO A 1 256 ? -0.764 11.457 1.938 1.00 35.16 256 PRO A N 1
ATOM 1944 C CA . PRO A 1 256 ? -2.158 11.357 1.547 1.00 35.16 256 PRO A CA 1
ATOM 1945 C C . PRO A 1 256 ? -2.362 12.344 0.397 1.00 35.16 256 PRO A C 1
ATOM 1947 O O . PRO A 1 256 ? -2.008 13.521 0.543 1.00 35.16 256 PRO A O 1
ATOM 1950 N N . GLN A 1 257 ? -2.866 11.870 -0.745 1.00 29.53 257 GLN A N 1
ATOM 1951 C CA . GLN A 1 257 ? -3.411 12.766 -1.759 1.00 29.53 257 GLN A CA 1
ATOM 1952 C C . GLN A 1 257 ? -4.367 13.724 -1.027 1.00 29.53 257 GLN A C 1
ATOM 1954 O O . GLN A 1 257 ? -5.238 13.282 -0.273 1.00 29.53 257 GLN A O 1
ATOM 1959 N N . ARG A 1 258 ? -4.077 15.025 -1.129 1.00 27.11 258 ARG A N 1
ATOM 1960 C CA . ARG A 1 258 ? -4.879 16.087 -0.511 1.00 27.11 258 ARG A CA 1
ATOM 1961 C C . ARG A 1 258 ? -6.238 16.199 -1.177 1.00 27.11 258 ARG A C 1
ATOM 1963 O O . ARG A 1 258 ? -6.283 16.037 -2.415 1.00 27.11 258 ARG A O 1
#